Protein AF-A0A9C8I629-F1 (afdb_monomer)

Radius of gyration: 28.63 Å; Cα contacts (8 Å, |Δi|>4): 279; chains: 1; bounding box: 52×48×113 Å

Mean predicted aligned error: 14.05 Å

pLDDT: mean 78.94, std 18.95, range [35.94, 97.81]

Secondary structure (DSSP, 8-state):
-----HHHHHHHHHHHHHHTTS----S--TTS--S-----------------SS--------EEEEE-TTT--EEEEE-GGGSPP---HHHHSTTTS-TTSEEEEEEE-TTHHHH---EEEEEE--SSTT-S--TT--EEEE------EEPSS-TT-EE--S-TT----TT-SEEE-TT-TTT--S-STTS----TTSPTT-----SSEEEEEE-TT--TT--HHHHHHS---

Sequence (233 aa):
MLTKNPIAVTGLTLVFLFVLIGCSGDGSHPTAPGTSLDLSLSSTQPKNDSAGEHGCRIVWGFYEVLIDPETGDIEAIPLREAEYRFNVNKFLQPPAGNPADLALSIHDASQFQSTGRIDVDVTITHPFPGTPALRGFDVMGVFMTNGSIAGYADPTVFYTSGGNAEPELLNADGYTRWMNASEFTQSGLQGYTHGSKGIPGFTPNATINGYKYFAENLGVDENLATFFQTPLH

Structure (mmCIF, N/CA/C/O backbone):
data_AF-A0A9C8I629-F1
#
_entry.id   AF-A0A9C8I629-F1
#
loop_
_atom_site.group_PDB
_atom_site.id
_atom_site.type_symbol
_atom_site.label_atom_id
_atom_site.label_alt_id
_atom_site.label_comp_id
_atom_site.label_asym_id
_atom_site.label_entity_id
_atom_site.label_seq_id
_atom_site.pdbx_PDB_ins_code
_atom_site.Cartn_x
_atom_site.Cartn_y
_atom_site.Cartn_z
_atom_site.occupancy
_atom_site.B_iso_or_equiv
_atom_site.auth_seq_id
_atom_site.auth_comp_id
_atom_site.auth_asym_id
_atom_site.auth_atom_id
_atom_site.pdbx_PDB_model_num
ATOM 1 N N . MET A 1 1 ? -16.863 30.708 87.370 1.00 45.59 1 MET A N 1
ATOM 2 C CA . MET A 1 1 ? -15.881 29.602 87.340 1.00 45.59 1 MET A CA 1
ATOM 3 C C . MET A 1 1 ? -16.225 28.711 86.152 1.00 45.59 1 MET A C 1
ATOM 5 O O . MET A 1 1 ? -17.130 27.902 86.264 1.00 45.59 1 MET A O 1
ATOM 9 N N . LEU A 1 2 ? -15.598 28.938 84.992 1.00 46.75 2 LEU A N 1
ATOM 10 C CA . LEU A 1 2 ? -15.735 28.075 83.812 1.00 46.75 2 LEU A CA 1
ATOM 11 C C . LEU A 1 2 ? -14.517 27.150 83.758 1.00 46.75 2 LEU A C 1
ATOM 13 O O . LEU A 1 2 ? -13.387 27.620 83.632 1.00 46.75 2 LEU A O 1
ATOM 17 N N . THR A 1 3 ? -14.749 25.849 83.874 1.00 48.06 3 THR A N 1
ATOM 18 C CA . THR A 1 3 ? -13.728 24.810 83.751 1.00 48.06 3 THR A CA 1
ATOM 19 C C . THR A 1 3 ? -13.422 24.579 82.269 1.00 48.06 3 THR A C 1
ATOM 21 O O . THR A 1 3 ? -14.262 24.121 81.499 1.00 48.06 3 THR A O 1
ATOM 24 N N . LYS A 1 4 ? -12.212 24.955 81.838 1.00 53.12 4 LYS A N 1
ATOM 25 C CA . LYS A 1 4 ? -11.713 24.693 80.482 1.00 53.12 4 LYS A CA 1
ATOM 26 C C . LYS A 1 4 ? -11.343 23.212 80.371 1.00 53.12 4 LYS A C 1
ATOM 28 O O . LYS A 1 4 ? -10.418 22.772 81.043 1.00 53.12 4 LYS A O 1
ATOM 33 N N . ASN A 1 5 ? -12.051 22.465 79.524 1.00 53.41 5 ASN A N 1
ATOM 34 C CA . ASN A 1 5 ? -11.729 21.074 79.205 1.00 53.41 5 ASN A CA 1
ATOM 35 C C . ASN A 1 5 ? -10.503 21.017 78.273 1.00 53.41 5 ASN A C 1
ATOM 37 O O . ASN A 1 5 ? -10.612 21.423 77.114 1.00 53.41 5 ASN A O 1
ATOM 41 N N . PRO A 1 6 ? -9.347 20.502 78.731 1.00 58.97 6 PRO A N 1
ATOM 42 C CA . PRO A 1 6 ? -8.110 20.512 77.947 1.00 58.97 6 PRO A CA 1
ATOM 43 C C . PRO A 1 6 ? -8.163 19.573 76.731 1.00 58.97 6 PRO A C 1
ATOM 45 O O . PRO A 1 6 ? -7.454 19.796 75.758 1.00 58.97 6 PRO A O 1
ATOM 48 N N . ILE A 1 7 ? -9.058 18.581 76.741 1.00 62.09 7 ILE A N 1
ATOM 49 C CA . ILE A 1 7 ? -9.175 17.555 75.691 1.00 62.09 7 ILE A CA 1
ATOM 50 C C . ILE A 1 7 ? -9.737 18.135 74.379 1.00 62.09 7 ILE A C 1
ATOM 52 O O . ILE A 1 7 ? -9.326 17.728 73.294 1.00 62.09 7 ILE A O 1
ATOM 56 N N . ALA A 1 8 ? -10.624 19.134 74.456 1.00 58.12 8 ALA A N 1
ATOM 57 C CA . ALA A 1 8 ? -11.216 19.752 73.266 1.00 58.12 8 ALA A CA 1
ATOM 58 C C . ALA A 1 8 ? -10.219 20.642 72.504 1.00 58.12 8 ALA A C 1
ATOM 60 O O . ALA A 1 8 ? -10.306 20.768 71.285 1.00 58.12 8 ALA A O 1
ATOM 61 N N . VAL A 1 9 ? -9.248 21.230 73.211 1.00 62.47 9 VAL A N 1
ATOM 62 C CA . VAL A 1 9 ? -8.238 22.100 72.594 1.00 62.47 9 VAL A CA 1
ATOM 63 C C . VAL A 1 9 ? -7.214 21.260 71.837 1.00 62.47 9 VAL A C 1
ATOM 65 O O . VAL A 1 9 ? -6.878 21.606 70.715 1.00 62.47 9 VAL A O 1
ATOM 68 N N . THR A 1 10 ? -6.781 20.119 72.384 1.00 64.19 10 THR A N 1
ATOM 69 C CA . THR A 1 10 ? -5.772 19.258 71.740 1.00 64.19 10 THR A CA 1
ATOM 70 C C . THR A 1 10 ? -6.292 18.566 70.474 1.00 64.19 10 THR A C 1
ATOM 72 O O . THR A 1 10 ? -5.537 18.400 69.519 1.00 64.19 10 THR A O 1
ATOM 75 N N . GLY A 1 11 ? -7.582 18.208 70.427 1.00 67.31 11 GLY A N 1
ATOM 76 C CA . GLY A 1 11 ? -8.196 17.620 69.230 1.00 67.31 11 GLY A CA 1
ATOM 77 C C . GLY A 1 11 ? -8.297 18.602 68.058 1.00 67.31 11 GLY A C 1
ATOM 78 O O . GLY A 1 11 ? -8.022 18.233 66.917 1.00 67.31 11 GLY A O 1
ATOM 79 N N . LEU A 1 12 ? -8.624 19.869 68.335 1.00 66.69 12 LEU A N 1
ATOM 80 C CA . LEU A 1 12 ? -8.779 20.893 67.298 1.00 66.69 12 LEU A CA 1
ATOM 81 C C . LEU A 1 12 ? -7.434 21.276 66.653 1.00 66.69 12 LEU A C 1
ATOM 83 O O . LEU A 1 12 ? -7.375 21.502 65.445 1.00 66.69 12 LEU A O 1
ATOM 87 N N . THR A 1 13 ? -6.341 21.283 67.424 1.00 67.12 13 THR A N 1
ATOM 88 C CA . THR A 1 13 ? -4.996 21.569 66.896 1.00 67.12 13 THR A CA 1
ATOM 89 C C . THR A 1 13 ? -4.479 20.458 65.981 1.00 67.12 13 THR A C 1
ATOM 91 O O . THR A 1 13 ? -3.775 20.743 65.016 1.00 67.12 13 THR A O 1
ATOM 94 N N . LEU A 1 14 ? -4.840 19.196 66.247 1.00 68.12 14 LEU A N 1
ATOM 95 C CA . LEU A 1 14 ? -4.381 18.054 65.450 1.00 68.12 14 LEU A CA 1
ATOM 96 C C . LEU A 1 14 ? -5.090 17.982 64.088 1.00 68.12 14 LEU A C 1
ATOM 98 O O . LEU A 1 14 ? -4.455 17.677 63.084 1.00 68.12 14 LEU A O 1
ATOM 102 N N . VAL A 1 15 ? -6.378 18.339 64.031 1.00 69.44 15 VAL A N 1
ATOM 103 C CA . VAL A 1 15 ? -7.148 18.411 62.774 1.00 69.44 15 VAL A CA 1
ATOM 104 C C . VAL A 1 15 ? -6.655 19.555 61.879 1.00 69.44 15 VAL A C 1
ATOM 106 O O . VAL A 1 15 ? -6.554 19.377 60.668 1.00 69.44 15 VAL A O 1
ATOM 109 N N . PHE A 1 16 ? -6.255 20.695 62.453 1.00 67.38 16 PHE A N 1
ATOM 110 C CA . PHE A 1 16 ? -5.659 21.795 61.682 1.00 67.38 16 PHE A CA 1
ATOM 111 C C . PHE A 1 16 ? -4.287 21.443 61.084 1.00 67.38 16 PHE A C 1
ATOM 113 O O . PHE A 1 16 ? -3.934 21.954 60.022 1.00 67.38 16 PHE A O 1
ATOM 120 N N . LEU A 1 17 ? -3.532 20.540 61.719 1.00 66.94 17 LEU A N 1
ATOM 121 C CA . LEU A 1 17 ? -2.222 20.110 61.225 1.00 66.94 17 LEU A CA 1
ATOM 122 C C . LEU A 1 17 ? -2.328 19.232 59.964 1.00 66.94 17 LEU A C 1
ATOM 124 O O . LEU A 1 17 ? -1.467 19.316 59.095 1.00 66.94 17 LEU A O 1
ATOM 128 N N . PHE A 1 18 ? -3.403 18.448 59.814 1.00 64.81 18 PHE A N 1
ATOM 129 C CA . PHE A 1 18 ? -3.627 17.627 58.614 1.00 64.81 18 PHE A CA 1
ATOM 130 C C . PHE A 1 18 ? -4.086 18.437 57.393 1.00 64.81 18 PHE A C 1
ATOM 132 O O . PHE A 1 18 ? -3.820 18.033 56.264 1.00 64.81 18 PHE A O 1
ATOM 139 N N . VAL A 1 19 ? -4.716 19.600 57.591 1.00 67.06 19 VAL A N 1
ATOM 140 C CA . VAL A 1 19 ? -5.165 20.465 56.482 1.00 67.06 19 VAL A CA 1
ATOM 141 C C . VAL A 1 19 ? -3.995 21.219 55.832 1.00 67.06 19 VAL A C 1
ATOM 143 O O . VAL A 1 19 ? -4.051 21.540 54.649 1.00 67.06 19 VAL A O 1
ATOM 146 N N . LEU A 1 20 ? -2.895 21.449 56.559 1.00 61.22 20 LEU A N 1
ATOM 147 C CA . LEU A 1 20 ? -1.741 22.207 56.054 1.00 61.22 20 LEU A CA 1
ATOM 148 C C . LEU A 1 20 ? -0.716 21.368 55.269 1.00 61.22 20 LEU A C 1
ATOM 150 O O . LEU A 1 20 ? 0.161 21.940 54.630 1.00 61.22 20 LEU A O 1
ATOM 154 N N . ILE A 1 21 ? -0.836 20.036 55.259 1.00 62.34 21 ILE A N 1
ATOM 155 C CA . ILE A 1 21 ? 0.056 19.136 54.495 1.00 62.34 21 ILE A CA 1
ATOM 156 C C . ILE A 1 21 ? -0.520 18.840 53.086 1.00 62.34 21 ILE A C 1
ATOM 158 O O . ILE A 1 21 ? 0.099 18.160 52.276 1.00 62.34 21 ILE A O 1
ATOM 162 N N . GLY A 1 22 ? -1.693 19.390 52.745 1.00 55.00 22 GLY A N 1
ATOM 163 C CA . GLY A 1 22 ? -2.404 19.102 51.492 1.00 55.00 22 GLY A CA 1
ATOM 164 C C . GLY A 1 22 ? -2.058 19.969 50.272 1.00 55.00 22 GLY A C 1
ATOM 165 O O . GLY A 1 22 ? -2.644 19.746 49.219 1.00 55.00 22 GLY A O 1
ATOM 166 N N . CYS A 1 23 ? -1.153 20.950 50.371 1.00 60.91 23 CYS A N 1
ATOM 167 C CA . CYS A 1 23 ? -0.859 21.871 49.262 1.00 60.91 23 CYS A CA 1
ATOM 168 C C . CYS A 1 23 ? 0.638 22.207 49.151 1.00 60.91 23 CYS A C 1
ATOM 170 O O . CYS A 1 23 ? 1.071 23.323 49.424 1.00 60.91 23 CYS A O 1
ATOM 172 N N . SER A 1 24 ? 1.442 21.242 48.710 1.00 53.53 24 SER A N 1
ATOM 173 C CA . SER A 1 24 ? 2.750 21.515 48.099 1.00 53.53 24 SER A CA 1
ATOM 174 C C . SER A 1 24 ? 2.921 20.619 46.872 1.00 53.53 24 SER A C 1
ATOM 176 O O . SER A 1 24 ? 3.751 19.714 46.845 1.00 53.53 24 SER A O 1
ATOM 178 N N . GLY A 1 25 ? 2.043 20.828 45.889 1.00 55.34 25 GLY A N 1
ATOM 179 C CA . GLY A 1 25 ? 2.179 20.297 44.537 1.00 55.34 25 GLY A CA 1
ATOM 180 C C . GLY A 1 25 ? 2.791 21.378 43.654 1.00 55.34 25 GLY A C 1
ATOM 181 O O . GLY A 1 25 ? 2.160 22.405 43.413 1.00 55.34 25 GLY A O 1
ATOM 182 N N . ASP A 1 26 ? 4.030 21.164 43.233 1.00 51.97 26 ASP A N 1
ATOM 183 C CA . ASP A 1 26 ? 4.814 22.079 42.410 1.00 51.97 26 ASP A CA 1
ATOM 184 C C . ASP A 1 26 ? 4.187 22.215 41.004 1.00 51.97 26 ASP A C 1
ATOM 186 O O . ASP A 1 26 ? 4.298 21.344 40.144 1.00 51.97 26 ASP A O 1
ATOM 190 N N . GLY A 1 27 ? 3.422 23.289 40.806 1.00 56.12 27 GLY A N 1
ATOM 191 C CA . GLY A 1 27 ? 3.654 24.214 39.695 1.00 56.12 27 GLY A CA 1
ATOM 192 C C . GLY A 1 27 ? 3.556 23.731 38.244 1.00 56.12 27 GLY A C 1
ATOM 193 O O . GLY A 1 27 ? 4.142 24.385 37.386 1.00 56.12 27 GLY A O 1
ATOM 194 N N . SER A 1 28 ? 2.812 22.675 37.908 1.00 50.81 28 SER A N 1
ATOM 195 C CA . SER A 1 28 ? 2.467 22.393 36.503 1.00 50.81 28 SER A CA 1
ATOM 196 C C . SER A 1 28 ? 0.959 22.258 36.323 1.00 50.81 28 SER A C 1
ATOM 198 O O . SER A 1 28 ? 0.321 21.326 36.800 1.00 50.81 28 SER A O 1
ATOM 200 N N . HIS A 1 29 ? 0.372 23.256 35.662 1.00 48.66 29 HIS A N 1
ATOM 201 C CA . HIS A 1 29 ? -1.038 23.293 35.296 1.00 48.66 29 HIS A CA 1
ATOM 202 C C . HIS A 1 29 ? -1.391 22.064 34.435 1.00 48.66 29 HIS A C 1
ATOM 204 O O . HIS A 1 29 ? -0.992 22.023 33.272 1.00 48.66 29 HIS A O 1
ATOM 210 N N . PRO A 1 30 ? -2.182 21.089 34.926 1.00 55.44 30 PRO A N 1
ATOM 211 C CA . PRO A 1 30 ? -2.510 19.881 34.160 1.00 55.44 30 PRO A CA 1
ATOM 212 C C . PRO A 1 30 ? -3.489 20.146 33.000 1.00 55.44 30 PRO A C 1
ATOM 214 O O . PRO A 1 30 ? -3.858 19.225 32.271 1.00 55.44 30 PRO A O 1
ATOM 217 N N . THR A 1 31 ? -3.923 21.397 32.827 1.00 49.53 31 THR A N 1
ATOM 218 C CA . THR A 1 31 ? -4.860 21.835 31.786 1.00 49.53 31 THR A CA 1
ATOM 219 C C . THR A 1 31 ? -4.272 22.857 30.815 1.00 49.53 31 THR A C 1
ATOM 221 O O . THR A 1 31 ? -4.948 23.211 29.854 1.00 49.53 31 THR A O 1
ATOM 224 N N . ALA A 1 32 ? -3.032 23.316 31.013 1.00 43.81 32 ALA A N 1
ATOM 225 C CA . ALA A 1 32 ? -2.375 24.196 30.053 1.00 43.81 32 ALA A CA 1
ATOM 226 C C . ALA A 1 32 ? -1.464 23.350 29.148 1.00 43.81 32 ALA A C 1
ATOM 228 O O . ALA A 1 32 ? -0.489 22.786 29.648 1.00 43.81 32 ALA A O 1
ATOM 229 N N . PRO A 1 33 ? -1.745 23.218 27.838 1.00 47.06 33 PRO A N 1
ATOM 230 C CA . PRO A 1 33 ? -0.779 22.617 26.929 1.00 47.06 33 PRO A CA 1
ATOM 231 C C . PRO A 1 33 ? 0.498 23.467 26.952 1.00 47.06 33 PRO A C 1
ATOM 233 O O . PRO A 1 33 ? 0.445 24.687 26.789 1.00 47.06 33 PRO A O 1
ATOM 236 N N . GLY A 1 34 ? 1.643 22.828 27.206 1.00 49.22 34 GLY A N 1
ATOM 237 C CA . GLY A 1 34 ? 2.942 23.495 27.171 1.00 49.22 34 GLY A CA 1
ATOM 238 C C . GLY A 1 34 ? 3.174 24.096 25.788 1.00 49.22 34 GLY A C 1
ATOM 239 O O . GLY A 1 34 ? 3.115 23.397 24.782 1.00 49.22 34 GLY A O 1
ATOM 240 N N . THR A 1 35 ? 3.417 25.401 25.730 1.00 44.50 35 THR A N 1
ATOM 241 C CA . THR A 1 35 ? 3.549 26.172 24.485 1.00 44.50 35 THR A CA 1
ATOM 242 C C . THR A 1 35 ? 4.915 26.034 23.804 1.00 44.50 35 THR A C 1
ATOM 244 O O . THR A 1 35 ? 5.187 26.741 22.837 1.00 44.50 35 THR A O 1
ATOM 247 N N . SER A 1 36 ? 5.782 25.120 24.246 1.00 44.56 36 SER A N 1
ATOM 248 C CA . SER A 1 36 ? 7.067 24.858 23.591 1.00 44.56 36 SER A CA 1
ATOM 249 C C . SER A 1 36 ? 6.985 23.611 22.707 1.00 44.56 36 SER A C 1
ATOM 251 O O . SER A 1 36 ? 7.402 22.524 23.102 1.00 44.56 36 SER A O 1
ATOM 253 N N . LEU A 1 37 ? 6.453 23.777 21.494 1.00 43.44 37 LEU A N 1
ATOM 254 C CA . LEU A 1 37 ? 6.707 22.856 20.384 1.00 43.44 37 LEU A CA 1
ATOM 255 C C . LEU A 1 37 ? 8.133 23.115 19.886 1.00 43.44 37 LEU A C 1
ATOM 257 O O . LEU A 1 37 ? 8.348 23.905 18.970 1.00 43.44 37 LEU A O 1
ATOM 261 N N . ASP A 1 38 ? 9.115 22.479 20.522 1.00 38.72 38 ASP A N 1
ATOM 262 C CA . ASP A 1 38 ? 10.459 22.377 19.956 1.00 38.72 38 ASP A CA 1
ATOM 263 C C . ASP A 1 38 ? 10.450 21.256 18.908 1.00 38.72 38 ASP A C 1
ATOM 265 O O . ASP A 1 38 ? 10.676 20.081 19.199 1.00 38.72 38 ASP A O 1
ATOM 269 N N . LEU A 1 39 ? 10.090 21.624 17.676 1.00 44.34 39 LEU A N 1
ATOM 270 C CA . LEU A 1 39 ?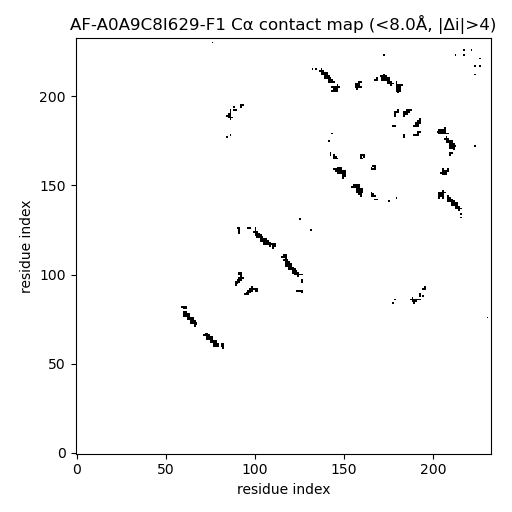 10.098 20.759 16.493 1.00 44.34 39 LEU A CA 1
ATOM 271 C C . LEU A 1 39 ? 11.535 20.574 15.965 1.00 44.34 39 LEU A C 1
ATOM 273 O O . LEU A 1 39 ? 11.840 20.814 14.800 1.00 44.34 39 LEU A O 1
ATOM 277 N N . SER A 1 40 ? 12.444 20.143 16.834 1.00 35.94 40 SER A N 1
ATOM 278 C CA . SER A 1 40 ? 13.803 19.751 16.468 1.00 35.94 40 SER A CA 1
ATOM 279 C C . SER A 1 40 ? 13.833 18.246 16.186 1.00 35.94 40 SER A C 1
ATOM 281 O O . SER A 1 40 ? 14.200 17.424 17.025 1.00 35.94 40 SER A O 1
ATOM 283 N N . LEU A 1 41 ? 13.405 17.862 14.980 1.00 45.12 41 LEU A N 1
ATOM 284 C CA . LEU A 1 41 ? 13.394 16.475 14.499 1.00 45.12 41 LEU A CA 1
ATOM 285 C C . LEU A 1 41 ? 14.790 16.007 14.031 1.00 45.12 41 LEU A C 1
ATOM 287 O O . LEU A 1 41 ? 14.930 15.367 12.992 1.00 45.12 41 LEU A O 1
ATOM 291 N N . SER A 1 42 ? 15.849 16.344 14.773 1.00 44.81 42 SER A N 1
ATOM 292 C CA . SER A 1 42 ? 17.204 15.875 14.469 1.00 44.81 42 SER A CA 1
ATOM 293 C C . SER A 1 42 ? 18.053 15.691 15.727 1.00 44.81 42 SER A C 1
ATOM 295 O O . SER A 1 42 ? 18.906 16.514 16.045 1.00 44.81 42 SER A O 1
ATOM 297 N N . SER A 1 43 ? 17.882 14.575 16.433 1.00 38.41 43 SER A N 1
ATOM 298 C CA . SER A 1 43 ? 19.040 13.881 17.010 1.00 38.41 43 SER A CA 1
ATOM 299 C C . SER A 1 43 ? 18.695 12.437 17.360 1.00 38.41 43 SER A C 1
ATOM 301 O O . SER A 1 43 ? 17.806 12.131 18.148 1.00 38.41 43 SER A O 1
ATOM 303 N N . THR A 1 44 ? 19.439 11.529 16.744 1.00 45.53 44 THR A N 1
ATOM 304 C CA . THR A 1 44 ? 19.603 10.137 17.144 1.00 45.53 44 THR A CA 1
ATOM 305 C C . THR A 1 44 ? 20.219 10.070 18.541 1.00 45.53 44 THR A C 1
ATOM 307 O O . THR A 1 44 ? 21.440 10.032 18.685 1.00 45.53 44 THR A O 1
ATOM 310 N N . GLN A 1 45 ? 19.383 10.029 19.572 1.00 39.66 45 GLN A N 1
ATOM 311 C CA . GLN A 1 45 ? 19.716 9.427 20.860 1.00 39.66 45 GLN A CA 1
ATOM 312 C C . GLN A 1 45 ? 18.477 8.683 21.369 1.00 39.66 45 GLN A C 1
ATOM 314 O O . GLN A 1 45 ? 17.425 9.307 21.509 1.00 39.66 45 GLN A O 1
ATOM 319 N N . PRO A 1 46 ? 18.564 7.375 21.673 1.00 41.19 46 PRO A N 1
ATOM 320 C CA . PRO A 1 46 ? 17.524 6.712 22.434 1.00 41.19 46 PRO A CA 1
ATOM 321 C C . PRO A 1 46 ? 17.616 7.261 23.856 1.00 41.19 46 PRO A C 1
ATOM 323 O O . PRO A 1 46 ? 18.411 6.799 24.677 1.00 41.19 46 PRO A O 1
ATOM 326 N N . LYS A 1 47 ? 16.841 8.306 24.144 1.00 38.53 47 LYS A N 1
ATOM 327 C CA . LYS A 1 47 ? 16.553 8.655 25.526 1.00 38.53 47 LYS A CA 1
ATOM 328 C C . LYS A 1 47 ? 15.763 7.471 26.070 1.00 38.53 47 LYS A C 1
ATOM 330 O O . LYS A 1 47 ? 14.680 7.165 25.580 1.00 38.53 47 LYS A O 1
ATOM 335 N N . ASN A 1 48 ? 16.359 6.758 27.022 1.00 41.81 48 ASN A N 1
ATOM 336 C CA . ASN A 1 48 ? 15.641 5.836 27.888 1.00 41.81 48 ASN A CA 1
ATOM 337 C C . ASN A 1 48 ? 14.619 6.662 28.674 1.00 41.81 48 ASN A C 1
ATOM 339 O O . ASN A 1 48 ? 14.872 7.057 29.815 1.00 41.81 48 ASN A O 1
ATOM 343 N N . ASP A 1 49 ? 13.485 6.946 28.042 1.00 39.56 49 ASP A N 1
ATOM 344 C CA . ASP A 1 49 ? 12.289 7.391 28.724 1.00 39.56 49 ASP A CA 1
ATOM 345 C C . ASP A 1 49 ? 11.831 6.200 29.553 1.00 39.56 49 ASP A C 1
ATOM 347 O O . ASP A 1 49 ? 11.208 5.239 29.099 1.00 39.56 49 ASP A O 1
ATOM 351 N N . SER A 1 50 ? 12.285 6.238 30.798 1.00 43.38 50 SER A N 1
ATOM 352 C CA . SER A 1 50 ? 11.784 5.401 31.866 1.00 43.38 50 SER A CA 1
ATOM 353 C C . SER A 1 50 ? 10.270 5.577 31.865 1.00 43.38 50 SER A C 1
ATOM 355 O O . SER A 1 50 ? 9.788 6.699 31.996 1.00 43.38 50 SER A O 1
ATOM 357 N N . ALA A 1 51 ? 9.539 4.480 31.682 1.00 44.69 51 ALA A N 1
ATOM 358 C CA . ALA A 1 51 ? 8.084 4.399 31.743 1.00 44.69 51 ALA A CA 1
ATOM 359 C C . ALA A 1 51 ? 7.562 4.679 33.172 1.00 44.69 51 ALA A C 1
ATOM 361 O O . ALA A 1 51 ? 6.952 3.823 33.809 1.00 44.69 51 ALA A O 1
ATOM 362 N N . GLY A 1 52 ? 7.863 5.866 33.698 1.00 41.81 52 GLY A N 1
ATOM 363 C CA . GLY A 1 52 ? 7.456 6.366 35.000 1.00 41.81 52 GLY A CA 1
ATOM 364 C C . GLY A 1 52 ? 6.383 7.440 34.850 1.00 41.81 52 GLY A C 1
ATOM 365 O O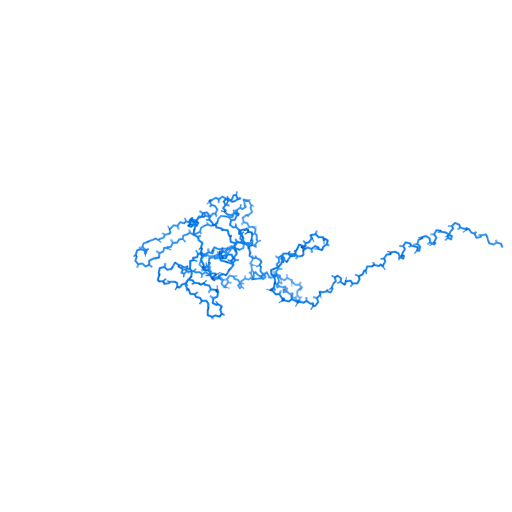 . GLY A 1 52 ? 6.663 8.563 34.452 1.00 41.81 52 GLY A O 1
ATOM 366 N N . GLU A 1 53 ? 5.152 7.065 35.189 1.00 48.19 53 GLU A N 1
ATOM 367 C CA . GLU A 1 53 ? 4.111 7.920 35.789 1.00 48.19 53 GLU A CA 1
ATOM 368 C C . GLU A 1 53 ? 3.442 9.057 34.993 1.00 48.19 53 GLU A C 1
ATOM 370 O O . GLU A 1 53 ? 2.474 9.633 35.492 1.00 48.19 53 GLU A O 1
ATOM 375 N N . HIS A 1 54 ? 3.790 9.313 33.732 1.00 43.62 54 HIS A N 1
ATOM 376 C CA . HIS A 1 54 ? 2.981 10.193 32.875 1.00 43.62 54 HIS A CA 1
ATOM 377 C C . HIS A 1 54 ? 2.327 9.390 31.751 1.00 43.62 54 HIS A C 1
ATOM 379 O O . HIS A 1 54 ? 2.963 9.034 30.765 1.00 43.62 54 HIS A O 1
ATOM 385 N N . GLY A 1 55 ? 1.045 9.053 31.938 1.00 43.00 55 GLY A N 1
ATOM 386 C CA . GLY A 1 55 ? 0.276 8.212 31.022 1.00 43.00 55 GLY A CA 1
ATOM 387 C C . GLY A 1 55 ? 0.396 8.673 29.570 1.00 43.00 55 GLY A C 1
ATOM 388 O O . GLY A 1 55 ? -0.006 9.787 29.233 1.00 43.00 55 GLY A O 1
ATOM 389 N N . CYS A 1 56 ? 0.937 7.803 28.714 1.00 44.75 56 CYS A N 1
ATOM 390 C CA . CYS A 1 56 ? 0.951 8.008 27.273 1.00 44.75 56 CYS A CA 1
ATOM 391 C C . CYS A 1 56 ? -0.487 8.216 26.787 1.00 44.75 56 CYS A C 1
ATOM 393 O O . CYS A 1 56 ? -1.297 7.289 26.789 1.00 44.75 56 CYS A O 1
ATOM 395 N N . ARG A 1 57 ? -0.816 9.442 26.373 1.00 46.50 57 ARG A N 1
ATOM 396 C CA . ARG A 1 57 ? -2.060 9.718 25.654 1.00 46.50 57 ARG A CA 1
ATOM 397 C C . ARG A 1 57 ? -1.841 9.322 24.201 1.00 46.50 57 ARG A C 1
ATOM 399 O O . ARG A 1 57 ? -1.042 9.944 23.509 1.00 46.50 57 ARG A O 1
ATOM 406 N N . ILE A 1 58 ? -2.532 8.278 23.765 1.00 49.53 58 ILE A N 1
ATOM 407 C CA . ILE A 1 58 ? -2.606 7.895 22.356 1.00 49.53 58 ILE A CA 1
ATOM 408 C C . ILE A 1 58 ? -3.861 8.557 21.787 1.00 49.53 58 ILE A C 1
ATOM 410 O O . ILE A 1 58 ? -4.941 8.428 22.366 1.00 49.53 58 ILE A O 1
ATOM 414 N N . VAL A 1 59 ? -3.717 9.304 20.692 1.00 63.72 59 VAL A N 1
ATOM 415 C CA . VAL A 1 59 ? -4.859 9.847 19.945 1.00 63.72 59 VAL A CA 1
ATOM 416 C C . VAL A 1 59 ? -5.471 8.695 19.152 1.00 63.72 59 VAL A C 1
ATOM 418 O O . VAL A 1 59 ? -4.798 8.100 18.320 1.00 63.72 59 VAL A O 1
ATOM 421 N N . TRP A 1 60 ? -6.726 8.349 19.438 1.00 62.28 60 TRP A N 1
ATOM 422 C CA . TRP A 1 60 ? -7.419 7.230 18.781 1.00 62.28 60 TRP A CA 1
ATOM 423 C C . TRP A 1 60 ? -8.122 7.627 17.480 1.00 62.28 60 TRP A C 1
ATOM 425 O O . TRP A 1 60 ? -8.523 6.754 16.722 1.00 62.28 60 TRP A O 1
ATOM 435 N N . GLY A 1 61 ? -8.277 8.925 17.226 1.00 64.44 61 GLY A N 1
ATOM 436 C CA . GLY A 1 61 ? -8.883 9.445 16.008 1.00 64.44 61 GLY A CA 1
ATOM 437 C C . GLY A 1 61 ? -9.081 10.951 16.089 1.00 64.44 61 GLY A C 1
ATOM 438 O O . GLY A 1 61 ? -9.104 11.534 17.177 1.00 64.44 61 GLY A O 1
ATOM 439 N N . PHE A 1 62 ? -9.224 11.564 14.923 1.00 76.00 62 PHE A N 1
ATOM 440 C CA . PHE A 1 62 ? -9.685 12.935 14.785 1.00 76.00 62 PHE A CA 1
ATOM 441 C C . PHE A 1 62 ? -11.110 12.889 14.255 1.00 76.00 62 PHE A C 1
ATOM 443 O O . PHE A 1 62 ? -11.425 12.071 13.397 1.00 76.00 62 PHE A O 1
ATOM 450 N N . TYR A 1 63 ? -11.971 13.743 14.788 1.00 81.50 63 TYR A N 1
ATOM 451 C CA . TYR A 1 63 ? -13.354 13.850 14.352 1.00 81.50 63 TYR A CA 1
ATOM 452 C C . TYR A 1 63 ? -13.644 15.319 14.085 1.00 81.50 63 TYR A C 1
ATOM 454 O O . TYR A 1 63 ? -13.300 16.178 14.900 1.00 81.50 63 TYR A O 1
ATOM 462 N N . GLU A 1 64 ? -14.275 15.599 12.957 1.00 83.19 64 GLU A N 1
ATOM 463 C CA . GLU A 1 64 ? -14.981 16.846 12.731 1.00 83.19 64 GLU A CA 1
ATOM 464 C C . GLU A 1 64 ? -16.376 16.698 13.340 1.00 83.19 64 GLU A C 1
ATOM 466 O O . GLU A 1 64 ? -17.113 15.776 13.006 1.00 83.19 64 GLU A O 1
ATOM 471 N N . VAL A 1 65 ? -16.718 17.557 14.299 1.00 90.56 65 VAL A N 1
ATOM 472 C CA . VAL A 1 65 ? -18.015 17.506 14.982 1.00 90.56 65 VAL A CA 1
ATOM 473 C C . VAL A 1 65 ? -18.856 18.682 14.511 1.00 90.56 65 VAL A C 1
ATOM 475 O O . VAL A 1 65 ? -18.519 19.836 14.781 1.00 90.56 65 VAL A O 1
ATOM 478 N N . LEU A 1 66 ? -19.953 18.378 13.826 1.00 92.19 66 LEU A N 1
ATOM 479 C CA . LEU A 1 66 ? -20.974 19.324 13.403 1.00 92.19 66 LEU A CA 1
ATOM 480 C C . LEU A 1 66 ? -22.076 19.355 14.466 1.00 92.19 66 LEU A C 1
ATOM 482 O O . LEU A 1 66 ? -22.544 18.312 14.921 1.00 92.19 66 LEU A O 1
ATOM 486 N N . ILE A 1 67 ? -22.472 20.555 14.887 1.00 95.69 67 ILE A N 1
ATOM 487 C CA . ILE A 1 67 ? -23.562 20.764 15.845 1.00 95.69 67 ILE A CA 1
ATOM 488 C C . ILE A 1 67 ? -24.589 21.670 15.176 1.00 95.69 67 ILE A C 1
ATOM 490 O O . ILE A 1 67 ? -24.264 22.812 14.839 1.00 95.69 67 ILE A O 1
ATOM 494 N N . ASP A 1 68 ? -25.814 21.180 15.004 1.00 94.06 68 ASP A N 1
ATOM 495 C CA . ASP A 1 68 ? -26.944 21.990 14.554 1.00 94.06 68 ASP A CA 1
ATOM 496 C C . ASP A 1 68 ? -27.533 22.752 15.759 1.00 94.06 68 ASP A C 1
ATOM 498 O O . ASP A 1 68 ? -28.050 22.135 16.694 1.00 94.06 68 ASP A O 1
ATOM 502 N N . PRO A 1 69 ? -27.452 24.096 15.793 1.00 94.38 69 PRO A N 1
ATOM 503 C CA . PRO A 1 69 ? -27.906 24.879 16.937 1.00 94.38 69 PRO A CA 1
ATOM 504 C C . PRO A 1 69 ? -29.434 24.965 17.069 1.00 94.38 69 PRO A C 1
ATOM 506 O O . PRO A 1 69 ? -29.911 25.350 18.138 1.00 94.38 69 PRO A O 1
ATOM 509 N N . GLU A 1 70 ? -30.203 24.664 16.017 1.00 94.38 70 GLU A N 1
ATOM 510 C CA . GLU A 1 70 ? -31.668 24.749 16.048 1.00 94.38 70 GLU A CA 1
ATOM 511 C C . GLU A 1 70 ? -32.297 23.462 16.587 1.00 94.38 70 GLU A C 1
ATOM 513 O O . GLU A 1 70 ? -33.231 23.510 17.392 1.00 94.38 70 GLU A O 1
ATOM 518 N N . THR A 1 71 ? -31.767 22.313 16.169 1.00 95.88 71 THR A N 1
ATOM 519 C CA . THR A 1 71 ? -32.246 20.984 16.577 1.00 95.88 71 THR A CA 1
ATOM 520 C C . THR A 1 71 ? -31.498 20.442 17.796 1.00 95.88 71 THR A C 1
ATOM 522 O O . THR A 1 71 ? -32.071 19.696 18.591 1.00 95.88 71 THR A O 1
ATOM 525 N N . GLY A 1 72 ? -30.241 20.857 17.984 1.00 93.69 72 GLY A N 1
ATOM 526 C CA . GLY A 1 72 ? -29.322 20.278 18.960 1.00 93.69 72 GLY A CA 1
ATOM 527 C C . GLY A 1 72 ? -28.681 18.969 18.495 1.00 93.69 72 GLY A C 1
ATOM 528 O O . GLY A 1 72 ? -28.046 18.299 19.313 1.00 93.69 72 GLY A O 1
ATOM 529 N N . ASP A 1 73 ? -28.842 18.596 17.222 1.00 93.88 73 ASP A N 1
ATOM 530 C CA . ASP A 1 73 ? -28.264 17.374 16.673 1.00 93.88 73 ASP A CA 1
ATOM 531 C C . ASP A 1 73 ? -26.740 17.502 16.542 1.00 93.88 73 ASP A C 1
ATOM 533 O O . ASP A 1 73 ? -26.201 18.540 16.148 1.00 93.88 73 ASP A O 1
ATOM 537 N N . ILE A 1 74 ? -26.038 16.431 16.916 1.00 92.06 74 ILE A N 1
ATOM 538 C CA . ILE A 1 74 ? -24.578 16.343 16.880 1.00 92.06 74 ILE A CA 1
ATOM 539 C C . ILE A 1 74 ? -24.193 15.226 15.917 1.00 92.06 74 ILE A C 1
ATOM 541 O O . ILE A 1 74 ? -24.528 14.063 16.145 1.00 92.06 74 ILE A O 1
ATOM 545 N N . GLU A 1 75 ? -23.436 15.574 14.884 1.00 90.75 75 GLU A N 1
ATOM 546 C CA . GLU A 1 75 ? -22.864 14.640 13.921 1.00 90.75 75 GLU A CA 1
ATOM 547 C C . GLU A 1 75 ? -21.339 14.644 14.057 1.00 90.75 75 GLU A C 1
ATOM 549 O O . GLU A 1 75 ? -20.699 15.691 14.005 1.00 90.75 75 GLU A O 1
ATOM 554 N N . ALA A 1 76 ? -20.741 13.470 14.267 1.00 86.44 76 ALA A N 1
ATOM 555 C CA . ALA A 1 76 ? -19.293 13.313 14.367 1.00 86.44 76 ALA A CA 1
ATOM 556 C C . ALA A 1 76 ? -18.763 12.565 13.137 1.00 86.44 76 ALA A C 1
ATOM 558 O O . ALA A 1 76 ? -19.010 11.370 12.978 1.00 86.44 76 ALA A O 1
ATOM 559 N N . ILE A 1 77 ? -18.004 13.263 12.295 1.00 80.69 77 ILE A N 1
ATOM 560 C CA . ILE A 1 77 ? -17.410 12.756 11.058 1.00 80.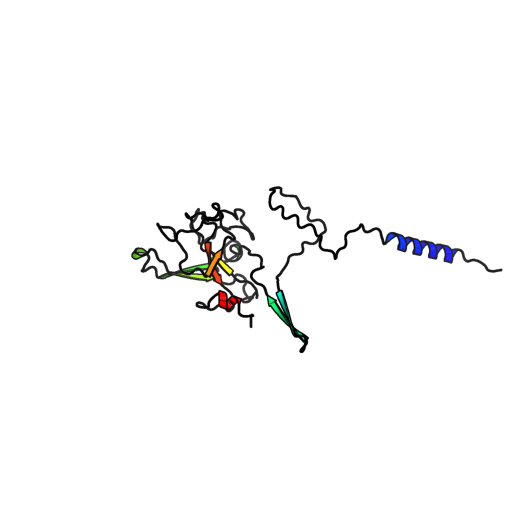69 77 ILE A CA 1
ATOM 561 C C . ILE A 1 77 ? -15.939 12.399 11.327 1.00 80.69 77 ILE A C 1
ATOM 563 O O . ILE A 1 77 ? -15.159 13.274 11.703 1.00 80.69 77 ILE A O 1
ATOM 567 N N . PRO A 1 78 ? -15.510 11.137 11.165 1.00 74.50 78 PRO A N 1
ATOM 568 C CA . PRO A 1 78 ? -14.115 10.758 11.384 1.00 74.50 78 PRO A CA 1
ATOM 569 C C . PRO A 1 78 ? -13.189 11.327 10.293 1.00 74.50 78 PRO A C 1
ATOM 571 O O . PRO A 1 78 ? -13.418 11.133 9.101 1.00 74.50 78 PRO A O 1
ATOM 574 N N . LEU A 1 79 ? -12.096 11.977 10.701 1.00 73.31 79 LEU A N 1
ATOM 575 C CA . LEU A 1 79 ? -11.031 12.485 9.830 1.00 73.31 79 LEU A CA 1
ATOM 576 C C . LEU A 1 79 ? -9.957 11.406 9.616 1.00 73.31 79 LEU A C 1
ATOM 578 O O . LEU A 1 79 ? -8.908 11.403 10.267 1.00 73.31 79 LEU A O 1
ATOM 582 N N . ARG A 1 80 ? -10.224 10.499 8.671 1.00 63.28 80 ARG A N 1
ATOM 583 C CA . ARG A 1 80 ? -9.411 9.295 8.402 1.00 63.28 80 ARG A CA 1
ATOM 584 C C . ARG A 1 80 ? -7.978 9.566 7.932 1.00 63.28 80 ARG A C 1
ATOM 586 O O . ARG A 1 80 ? -7.094 8.728 8.080 1.00 63.28 80 ARG A O 1
ATOM 593 N N . GLU A 1 81 ? -7.707 10.745 7.379 1.00 59.53 81 GLU A N 1
ATOM 594 C CA . GLU A 1 81 ? -6.368 11.087 6.879 1.00 59.53 81 GLU A CA 1
ATOM 595 C C . GLU A 1 81 ? -5.339 11.323 7.994 1.00 59.53 81 GLU A C 1
ATOM 597 O O . GLU A 1 81 ? -4.136 11.193 7.761 1.00 59.53 81 GLU A O 1
ATOM 602 N N . ALA A 1 82 ? -5.794 11.643 9.207 1.00 56.16 82 ALA A N 1
ATOM 603 C CA . ALA A 1 82 ? -4.931 11.945 10.347 1.00 56.16 82 ALA A CA 1
ATOM 604 C C . ALA A 1 82 ? -4.539 10.696 11.168 1.00 56.16 82 ALA A C 1
ATOM 606 O O . ALA A 1 82 ? -3.958 10.813 12.250 1.00 56.16 82 ALA A O 1
ATOM 607 N N . GLU A 1 83 ? -4.866 9.501 10.675 1.00 64.50 83 GLU A N 1
ATOM 608 C CA . GLU A 1 83 ? -4.742 8.247 11.412 1.00 64.50 83 GLU A CA 1
ATOM 609 C C . GLU A 1 83 ? -3.361 7.587 11.277 1.00 64.50 83 GLU A C 1
ATOM 611 O O . GLU A 1 83 ? -2.643 7.702 10.278 1.00 64.50 83 GLU A O 1
ATOM 616 N N . TYR A 1 84 ? -2.983 6.859 12.328 1.00 77.75 84 TYR A N 1
ATOM 617 C CA . TYR A 1 84 ? -1.759 6.071 12.366 1.00 77.75 84 TYR A CA 1
ATOM 618 C C . TYR A 1 84 ? -1.807 4.937 11.341 1.00 77.75 84 TYR A C 1
ATOM 620 O O . TYR A 1 84 ? -2.779 4.192 11.254 1.00 77.75 84 TYR A O 1
ATOM 628 N N . ARG A 1 85 ? -0.702 4.742 10.619 1.00 87.00 85 ARG A N 1
ATOM 629 C CA . ARG A 1 85 ? -0.527 3.601 9.717 1.00 87.00 85 ARG A CA 1
ATOM 630 C C . ARG A 1 85 ? 0.340 2.552 10.391 1.00 87.00 85 ARG A C 1
ATOM 632 O O . ARG A 1 85 ? 1.472 2.837 10.779 1.00 87.00 85 ARG A O 1
ATOM 639 N N . PHE A 1 86 ? -0.178 1.334 10.484 1.00 89.75 86 PHE A N 1
ATOM 640 C CA . PHE A 1 86 ? 0.546 0.196 11.037 1.00 89.75 86 PHE A CA 1
ATOM 641 C C . PHE A 1 86 ? 0.755 -0.881 9.977 1.00 89.75 86 PHE A C 1
ATOM 643 O O . PHE A 1 86 ? -0.113 -1.143 9.147 1.00 89.75 86 PHE A O 1
ATOM 650 N N . ASN A 1 87 ? 1.907 -1.541 10.025 1.00 90.75 87 ASN A N 1
ATOM 651 C CA . ASN A 1 87 ? 2.149 -2.745 9.258 1.00 90.75 87 ASN A CA 1
ATOM 652 C C . ASN A 1 87 ? 1.404 -3.918 9.905 1.00 90.75 87 ASN A C 1
ATOM 654 O O . ASN A 1 87 ? 1.747 -4.374 11.000 1.00 90.75 87 ASN A O 1
ATOM 658 N N . VAL A 1 88 ? 0.400 -4.417 9.189 1.00 89.44 88 VAL A N 1
ATOM 659 C CA . VAL A 1 88 ? -0.458 -5.528 9.611 1.00 89.44 88 VAL A CA 1
ATOM 660 C C . VAL A 1 88 ? -0.064 -6.873 8.991 1.00 89.44 88 VAL A C 1
ATOM 662 O O . VAL A 1 88 ? -0.751 -7.866 9.216 1.00 89.44 88 VAL A O 1
ATOM 665 N N . ASN A 1 89 ? 1.067 -6.966 8.274 1.00 89.94 89 ASN A N 1
ATOM 666 C CA . ASN A 1 89 ? 1.502 -8.208 7.614 1.00 89.94 89 ASN A CA 1
ATOM 667 C C . ASN A 1 89 ? 1.595 -9.390 8.582 1.00 89.94 89 ASN A C 1
ATOM 669 O O . ASN A 1 89 ? 1.298 -10.516 8.199 1.00 89.94 89 ASN A O 1
ATOM 673 N N . LYS A 1 90 ? 1.972 -9.145 9.843 1.00 89.12 90 LYS A N 1
ATOM 674 C CA . LYS A 1 90 ? 2.053 -10.197 10.867 1.00 89.12 90 LYS A CA 1
ATOM 675 C C . LYS A 1 90 ? 0.698 -10.829 11.188 1.00 89.12 90 LYS A C 1
ATOM 677 O O . LYS A 1 90 ? 0.681 -11.975 11.614 1.00 89.12 90 LYS A O 1
ATOM 682 N N . PHE A 1 91 ? -0.407 -10.108 11.002 1.00 89.25 91 PHE A N 1
ATOM 683 C CA . PHE A 1 91 ? -1.756 -10.634 11.217 1.00 89.25 91 PHE A CA 1
ATOM 684 C C . PHE A 1 91 ? -2.288 -11.384 9.996 1.00 89.25 91 PHE A C 1
ATOM 686 O O . PHE A 1 91 ? -3.102 -12.278 10.160 1.00 89.25 91 PHE A O 1
ATOM 693 N N . LEU A 1 92 ? -1.808 -11.054 8.793 1.00 89.38 92 LEU A N 1
ATOM 694 C CA . LEU A 1 92 ? -2.224 -11.689 7.534 1.00 89.38 92 LEU A CA 1
ATOM 695 C C . LEU A 1 92 ? -1.330 -12.866 7.115 1.00 89.38 92 LEU A C 1
ATOM 697 O O . LEU A 1 92 ? -1.605 -13.543 6.130 1.00 89.38 92 LEU A O 1
ATOM 701 N N . GLN A 1 93 ? -0.196 -13.070 7.786 1.00 89.94 93 GLN A N 1
ATOM 702 C CA . GLN A 1 93 ? 0.806 -14.065 7.406 1.00 89.94 93 GLN A CA 1
ATOM 703 C C . GLN A 1 93 ? 1.448 -14.695 8.650 1.00 89.94 93 GLN A C 1
ATOM 705 O O . GLN A 1 93 ? 1.422 -14.096 9.729 1.00 89.94 93 GLN A O 1
ATOM 710 N N . PRO A 1 94 ? 2.072 -15.882 8.529 1.00 89.75 94 PRO A N 1
ATOM 711 C CA . PRO A 1 94 ? 2.799 -16.486 9.638 1.00 89.75 94 PRO A CA 1
ATOM 712 C C . PRO A 1 94 ? 3.837 -15.528 10.250 1.00 89.75 94 PRO A C 1
ATOM 714 O O . PRO A 1 94 ? 4.485 -14.775 9.518 1.00 89.75 94 PRO A O 1
ATOM 717 N N . PRO A 1 95 ? 4.048 -15.566 11.579 1.00 88.81 95 PRO A N 1
ATOM 718 C CA . PRO A 1 95 ?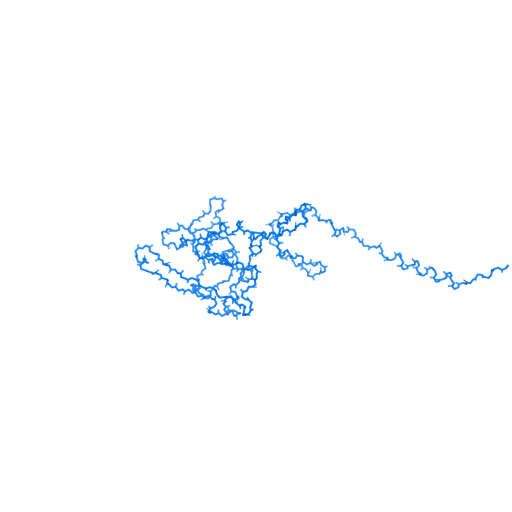 3.599 -16.616 12.497 1.00 88.81 95 PRO A CA 1
ATOM 719 C C . PRO A 1 95 ? 2.209 -16.421 13.121 1.00 88.81 95 PRO A C 1
ATOM 721 O O . PRO A 1 95 ? 1.722 -17.371 13.726 1.00 88.81 95 PRO A O 1
ATOM 724 N N . ALA A 1 96 ? 1.591 -15.238 13.033 1.00 88.94 96 ALA A N 1
ATOM 725 C CA . ALA A 1 96 ? 0.319 -14.981 13.721 1.00 88.94 96 ALA A CA 1
ATOM 726 C C . ALA A 1 96 ? -0.916 -15.102 12.810 1.00 88.94 96 ALA A C 1
ATOM 728 O O . ALA A 1 96 ? -1.979 -15.454 13.313 1.00 88.94 96 ALA A O 1
ATOM 729 N N . GLY A 1 97 ? -0.778 -14.867 11.501 1.00 87.94 97 GLY A N 1
ATOM 730 C CA . GLY A 1 97 ? -1.841 -15.058 10.508 1.00 87.94 97 GLY A CA 1
ATOM 731 C C . GLY A 1 97 ? -1.793 -16.398 9.772 1.00 87.94 97 GLY A C 1
ATOM 732 O O . GLY A 1 97 ? -0.824 -17.160 9.875 1.00 87.94 97 GLY A O 1
ATOM 733 N N . ASN A 1 98 ? -2.822 -16.666 8.969 1.00 90.12 98 ASN A N 1
ATOM 734 C CA . ASN A 1 98 ? -2.879 -17.813 8.071 1.00 90.12 98 ASN A CA 1
ATOM 735 C C . ASN A 1 98 ? -2.359 -17.408 6.674 1.00 90.12 98 ASN A C 1
ATOM 737 O O . ASN A 1 98 ? -2.789 -16.394 6.140 1.00 90.12 98 ASN A O 1
ATOM 741 N N . PRO A 1 99 ? -1.481 -18.189 6.010 1.00 86.81 99 PRO A N 1
ATOM 742 C CA . PRO A 1 99 ? -1.065 -17.920 4.627 1.00 86.81 99 PRO A CA 1
ATOM 743 C C . PRO A 1 99 ? -2.199 -17.785 3.600 1.00 86.81 99 PRO A C 1
ATOM 745 O O . PRO A 1 99 ? -1.935 -17.333 2.484 1.00 86.81 99 PRO A O 1
ATOM 748 N N . ALA A 1 100 ? -3.407 -18.247 3.936 1.00 90.12 100 ALA A N 1
ATOM 749 C CA . ALA A 1 100 ? -4.618 -18.084 3.139 1.00 90.12 100 ALA A CA 1
ATOM 750 C C . ALA A 1 100 ? -5.271 -16.696 3.291 1.00 90.12 100 ALA A C 1
ATOM 752 O O . ALA A 1 100 ? -6.086 -16.332 2.448 1.00 90.12 100 ALA A O 1
ATOM 753 N N . ASP A 1 101 ? -4.901 -15.914 4.313 1.00 9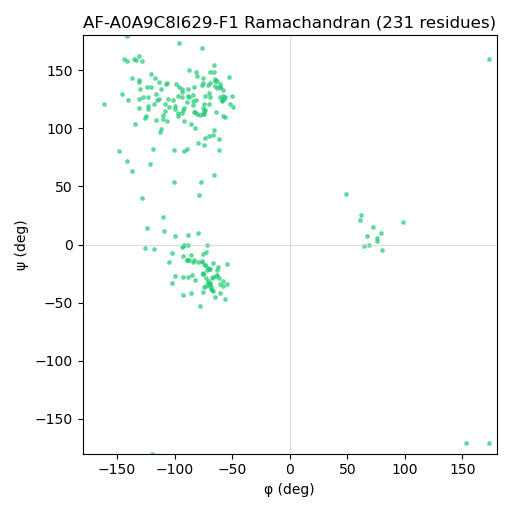0.38 101 ASP A N 1
ATOM 754 C CA . ASP A 1 101 ? -5.489 -14.594 4.573 1.00 90.38 101 ASP A CA 1
ATOM 755 C C . ASP A 1 101 ? -5.016 -13.534 3.569 1.00 90.38 101 ASP A C 1
ATOM 757 O O . ASP A 1 101 ? -5.668 -12.508 3.405 1.00 90.38 101 ASP A O 1
ATOM 761 N N . LEU A 1 102 ? -3.919 -13.797 2.852 1.00 90.62 102 LEU A N 1
ATOM 762 C CA . LEU A 1 102 ? -3.497 -13.040 1.676 1.00 90.62 102 LEU A CA 1
ATOM 763 C C . LEU A 1 102 ? -3.316 -13.987 0.486 1.00 90.62 102 LEU A C 1
ATOM 765 O O . LEU A 1 102 ? -2.353 -14.763 0.428 1.00 90.62 102 LEU A O 1
ATOM 769 N N . ALA A 1 103 ? -4.206 -13.874 -0.496 1.00 90.81 103 ALA A N 1
ATOM 770 C CA . ALA A 1 103 ? -4.141 -14.626 -1.740 1.00 90.81 103 ALA A CA 1
ATOM 771 C C . ALA A 1 103 ? -3.872 -13.701 -2.933 1.00 90.81 103 ALA A C 1
ATOM 773 O O . ALA A 1 103 ? -4.404 -12.597 -3.026 1.00 90.81 103 ALA A O 1
ATOM 774 N N . LEU A 1 104 ? -3.025 -14.186 -3.839 1.00 92.06 104 LEU A N 1
ATOM 775 C CA . LEU A 1 104 ? -2.725 -13.566 -5.124 1.00 92.06 104 LEU A CA 1
ATOM 776 C C . LEU A 1 104 ? -3.033 -14.601 -6.202 1.00 92.06 104 LEU A C 1
ATOM 778 O O . LEU A 1 104 ? -2.513 -15.720 -6.135 1.00 92.06 104 LEU A O 1
ATOM 782 N N . SER A 1 105 ? -3.843 -14.238 -7.187 1.00 94.81 105 SER A N 1
ATOM 783 C CA . SER A 1 105 ? -4.099 -15.067 -8.365 1.00 94.81 105 SER A CA 1
ATOM 784 C C . SER A 1 105 ? -3.931 -14.251 -9.634 1.00 94.81 105 SER A C 1
ATOM 786 O O . SER A 1 105 ? -4.328 -13.096 -9.699 1.00 94.81 105 SER A O 1
ATOM 788 N N . ILE A 1 106 ? -3.325 -14.854 -10.652 1.00 96.38 106 ILE A N 1
ATOM 789 C CA . ILE A 1 106 ? -3.205 -14.228 -11.969 1.00 96.38 106 ILE A CA 1
ATOM 790 C C . ILE A 1 106 ? -4.586 -14.268 -12.620 1.00 96.38 106 ILE A C 1
ATOM 792 O O . ILE A 1 106 ? -5.100 -15.355 -12.886 1.00 96.38 106 ILE A O 1
ATOM 796 N N . HIS A 1 107 ? -5.157 -13.092 -12.856 1.00 95.62 107 HIS A N 1
ATOM 797 C CA . HIS A 1 107 ? -6.420 -12.924 -13.562 1.00 95.62 107 HIS A CA 1
ATOM 798 C C . HIS A 1 107 ? -6.208 -13.076 -15.070 1.00 95.62 107 HIS A C 1
ATOM 800 O O . HIS A 1 107 ? -6.832 -13.913 -15.720 1.00 95.62 107 HIS A O 1
ATOM 806 N N . ASP A 1 108 ? -5.257 -12.310 -15.613 1.00 97.12 108 ASP A N 1
ATOM 807 C CA . ASP A 1 108 ? -4.855 -12.369 -17.015 1.00 97.12 108 ASP A CA 1
ATOM 808 C C . ASP A 1 108 ? -3.349 -12.098 -17.155 1.00 97.12 108 ASP A C 1
ATOM 810 O O . ASP A 1 108 ? -2.817 -11.116 -16.646 1.00 97.12 108 ASP A O 1
ATOM 814 N N . ALA A 1 109 ? -2.645 -12.972 -17.870 1.00 97.19 109 ALA A N 1
ATOM 815 C CA . ALA A 1 109 ? -1.239 -12.794 -18.240 1.00 97.19 109 ALA A CA 1
ATOM 816 C C . ALA A 1 109 ? -1.025 -12.869 -19.761 1.00 97.19 109 ALA A C 1
ATOM 818 O O . ALA A 1 109 ? 0.109 -13.000 -20.228 1.00 97.19 109 ALA A O 1
ATOM 819 N N . SER A 1 110 ? -2.099 -12.788 -20.551 1.00 97.75 110 SER A N 1
ATOM 820 C CA . SER A 1 110 ? -2.067 -12.860 -22.014 1.00 97.75 110 SER A CA 1
ATOM 821 C C . SER A 1 110 ? -1.176 -11.780 -22.634 1.00 97.75 110 SER A C 1
ATOM 823 O O . SER A 1 110 ? -0.528 -12.019 -23.653 1.00 97.75 110 SER A O 1
ATOM 825 N N . GLN A 1 111 ? -1.084 -10.617 -21.982 1.00 96.00 111 GLN A N 1
ATOM 826 C CA . GLN A 1 111 ? -0.293 -9.474 -22.434 1.00 96.00 111 GLN A CA 1
ATOM 827 C C . GLN A 1 111 ? 1.132 -9.436 -21.862 1.00 96.00 111 GLN A C 1
ATOM 829 O O . GLN A 1 111 ? 1.912 -8.554 -22.226 1.00 96.00 111 GLN A O 1
ATOM 834 N N . PHE A 1 112 ? 1.522 -10.396 -21.017 1.00 94.38 112 PHE A N 1
ATOM 835 C CA . PHE A 1 112 ? 2.820 -10.359 -20.340 1.00 94.38 112 PHE A CA 1
ATOM 836 C C . PHE A 1 112 ? 3.994 -10.361 -21.328 1.00 94.38 112 PHE A C 1
ATOM 838 O O . PHE A 1 112 ? 4.932 -9.585 -21.185 1.00 94.38 112 PHE A O 1
ATOM 845 N N . GLN A 1 113 ? 3.922 -11.176 -22.382 1.00 94.69 113 GLN A N 1
ATOM 846 C CA . GLN A 1 113 ? 4.993 -11.266 -23.383 1.00 94.69 113 GLN A CA 1
ATOM 847 C C . GLN A 1 113 ? 5.026 -10.072 -24.349 1.00 94.69 113 GLN A C 1
ATOM 849 O O . GLN A 1 113 ? 6.066 -9.792 -24.937 1.00 94.69 113 GLN A O 1
ATOM 854 N N . SER A 1 114 ? 3.898 -9.382 -24.546 1.00 94.94 114 SER A N 1
ATOM 855 C CA . SER A 1 114 ? 3.796 -8.271 -25.498 1.00 94.94 114 SER A CA 1
ATOM 856 C C . SER A 1 114 ? 4.061 -6.911 -24.862 1.00 94.94 114 SER A C 1
ATOM 858 O O . SER A 1 114 ? 4.739 -6.080 -25.454 1.00 94.94 114 SER A O 1
ATOM 860 N N . THR A 1 115 ? 3.501 -6.671 -23.677 1.00 92.12 115 THR A N 1
ATOM 861 C CA . THR A 1 115 ? 3.531 -5.368 -22.997 1.00 92.12 115 THR A CA 1
ATOM 862 C C . THR A 1 115 ? 4.086 -5.452 -21.579 1.00 92.12 115 THR A C 1
ATOM 864 O O . THR A 1 115 ? 4.204 -4.422 -20.927 1.00 92.12 115 THR A O 1
ATOM 867 N N . GLY A 1 116 ? 4.418 -6.647 -21.075 1.00 92.50 116 GLY A N 1
ATOM 868 C CA . GLY A 1 116 ? 4.854 -6.832 -19.687 1.00 92.50 116 GLY A CA 1
ATOM 869 C C . GLY A 1 116 ? 3.719 -6.778 -18.661 1.00 92.50 116 GLY A C 1
ATOM 870 O O . GLY A 1 116 ? 3.988 -6.833 -17.465 1.00 92.50 116 GLY A O 1
ATOM 871 N N . ARG A 1 117 ? 2.456 -6.682 -19.098 1.00 94.44 117 ARG A N 1
ATOM 872 C CA . ARG A 1 117 ? 1.299 -6.535 -18.206 1.00 94.44 117 ARG A CA 1
ATOM 873 C C . ARG A 1 117 ? 0.819 -7.880 -17.660 1.00 94.44 117 ARG A C 1
ATOM 875 O O . ARG A 1 117 ? 0.665 -8.842 -18.412 1.00 94.44 117 ARG A O 1
ATOM 882 N N . ILE A 1 118 ? 0.535 -7.906 -16.360 1.00 96.12 118 ILE A N 1
ATOM 883 C CA . ILE A 1 118 ? -0.147 -9.001 -15.667 1.00 96.12 118 ILE A CA 1
ATOM 884 C C . ILE A 1 118 ? -1.264 -8.382 -14.833 1.00 96.12 118 ILE A C 1
ATOM 886 O O . ILE A 1 118 ? -1.001 -7.511 -14.006 1.00 96.12 118 ILE A O 1
ATOM 890 N N . ASP A 1 119 ? -2.484 -8.859 -15.029 1.00 96.38 119 ASP A N 1
ATOM 891 C CA . ASP A 1 119 ? -3.612 -8.545 -14.168 1.00 96.38 119 ASP A CA 1
ATOM 892 C C . ASP A 1 119 ? -3.649 -9.569 -13.028 1.00 96.38 119 ASP A C 1
ATOM 894 O O . ASP A 1 119 ? -3.584 -10.784 -13.249 1.00 96.38 119 ASP A O 1
ATOM 898 N N . VAL A 1 120 ? -3.706 -9.078 -11.792 1.00 94.56 120 VAL A N 1
ATOM 899 C CA . VAL A 1 120 ? -3.629 -9.893 -10.576 1.00 94.56 120 VAL A CA 1
ATOM 900 C C . VAL A 1 120 ? -4.818 -9.571 -9.686 1.00 94.56 120 VAL A C 1
ATOM 902 O O . VAL A 1 120 ? -5.026 -8.417 -9.317 1.00 94.56 120 VAL A O 1
ATOM 905 N N . ASP A 1 121 ? -5.539 -10.610 -9.288 1.00 93.38 121 ASP A N 1
ATOM 906 C CA . ASP A 1 121 ? -6.553 -10.534 -8.250 1.00 93.38 121 ASP A CA 1
ATOM 907 C C . ASP A 1 121 ? -5.875 -10.675 -6.884 1.00 93.38 121 ASP A C 1
ATOM 909 O O . ASP A 1 121 ? -5.168 -11.652 -6.605 1.00 93.38 121 ASP A O 1
ATOM 913 N N . VAL A 1 122 ? -6.090 -9.680 -6.025 1.00 90.75 122 VAL A N 1
ATOM 914 C CA . VAL A 1 122 ? -5.603 -9.659 -4.644 1.00 90.75 122 VAL A CA 1
ATOM 915 C C . VAL A 1 122 ? -6.795 -9.863 -3.727 1.00 90.75 122 VAL A C 1
ATOM 917 O O . VAL A 1 122 ? -7.736 -9.076 -3.742 1.00 90.75 122 VAL A O 1
ATOM 920 N N . THR A 1 123 ? -6.759 -10.914 -2.916 1.00 89.38 123 THR A N 1
ATOM 921 C CA . THR A 1 123 ? -7.793 -11.184 -1.913 1.00 89.38 123 THR A CA 1
ATOM 922 C C . THR A 1 123 ? -7.185 -11.115 -0.524 1.00 89.38 123 THR A C 1
ATOM 924 O O . THR A 1 123 ? -6.175 -11.767 -0.248 1.00 89.38 123 THR A O 1
ATOM 927 N N . ILE A 1 124 ? -7.823 -10.343 0.353 1.00 87.81 124 ILE A N 1
ATOM 928 C CA . ILE A 1 124 ? -7.472 -10.236 1.767 1.00 87.81 124 ILE A CA 1
ATOM 929 C C . ILE A 1 124 ? -8.647 -10.783 2.573 1.00 87.81 124 ILE A C 1
ATOM 931 O O . ILE A 1 124 ? -9.775 -10.318 2.424 1.00 87.81 124 ILE A O 1
ATOM 935 N N . THR A 1 125 ? -8.388 -11.772 3.422 1.00 87.50 125 THR A N 1
ATOM 936 C CA . THR A 1 125 ? -9.368 -12.267 4.392 1.00 87.50 125 THR A CA 1
ATOM 937 C C . THR A 1 125 ? -9.113 -11.592 5.729 1.00 87.50 125 THR A C 1
ATOM 939 O O . THR A 1 125 ? -7.969 -11.474 6.167 1.00 87.50 125 THR A O 1
ATOM 942 N N . HIS A 1 126 ? -10.181 -11.145 6.388 1.00 85.12 126 HIS A N 1
ATOM 943 C CA . HIS A 1 126 ? -10.070 -10.527 7.702 1.00 85.12 126 HIS A CA 1
ATOM 944 C C . HIS A 1 126 ? -9.427 -11.511 8.705 1.00 85.12 126 HIS A C 1
ATOM 946 O O . HIS A 1 126 ? -9.960 -12.608 8.890 1.00 85.12 126 HIS A O 1
ATOM 952 N N . PRO A 1 127 ? -8.324 -11.140 9.386 1.00 83.12 127 PRO A N 1
ATOM 953 C CA . PRO A 1 127 ? -7.533 -12.084 10.180 1.00 83.12 127 PRO A CA 1
ATOM 954 C C . PRO A 1 127 ? -8.181 -12.467 11.521 1.00 83.12 127 PRO A C 1
ATOM 956 O O . PRO A 1 127 ? -7.693 -13.360 12.212 1.00 83.12 127 PRO A O 1
ATOM 959 N N . PHE A 1 128 ? -9.280 -11.809 11.913 1.00 83.06 128 PHE A N 1
ATOM 960 C CA . PHE A 1 128 ? -10.012 -12.098 13.151 1.00 83.06 128 PHE A CA 1
ATOM 961 C C . PHE A 1 128 ? -11.376 -12.748 12.849 1.00 83.06 128 PHE A C 1
ATOM 963 O O . PHE A 1 128 ? -12.284 -12.062 12.359 1.00 83.06 128 PHE A O 1
ATOM 970 N N . PRO A 1 129 ? -11.548 -14.057 13.131 1.00 82.69 129 PRO A N 1
ATOM 971 C CA . PRO A 1 129 ? -12.812 -14.761 12.938 1.00 82.69 129 PRO A CA 1
ATOM 972 C C . PRO A 1 129 ? -13.929 -14.209 13.828 1.00 82.69 129 PRO A C 1
ATOM 974 O O . PRO A 1 129 ? -13.717 -13.919 15.003 1.00 82.69 129 PRO A O 1
ATOM 977 N N . GLY A 1 130 ? -15.147 -14.120 13.291 1.00 81.44 130 GLY A N 1
ATOM 978 C CA . GLY A 1 130 ? -16.333 -13.704 14.053 1.00 81.44 130 GLY A CA 1
ATOM 979 C C . GLY A 1 130 ? -16.481 -12.193 14.261 1.00 81.44 130 GLY A C 1
ATOM 980 O O . GLY A 1 130 ? -17.523 -11.757 14.742 1.00 81.44 130 GLY A O 1
ATOM 981 N N . THR A 1 131 ? -15.500 -11.391 13.842 1.00 72.00 131 THR A N 1
ATOM 982 C CA . THR A 1 131 ? -15.575 -9.923 13.817 1.00 72.00 131 THR A CA 1
ATOM 983 C C . THR A 1 131 ? -15.347 -9.424 12.388 1.00 72.00 131 THR A C 1
ATOM 985 O O . THR A 1 131 ? -14.288 -8.869 12.109 1.00 72.00 131 THR A O 1
ATOM 988 N N . PRO A 1 132 ? -16.292 -9.658 11.455 1.00 62.78 132 PRO A N 1
ATOM 989 C CA . PRO A 1 132 ? -16.119 -9.257 10.055 1.00 62.78 132 PRO A CA 1
ATOM 990 C C . PRO A 1 132 ? -16.008 -7.736 9.896 1.00 62.78 132 PRO A C 1
ATOM 992 O O . PRO A 1 132 ? -15.377 -7.265 8.961 1.00 62.78 132 PRO A O 1
ATOM 995 N N . ALA A 1 133 ? -16.588 -6.993 10.839 1.00 56.47 133 ALA A N 1
ATOM 996 C CA . ALA A 1 133 ? -16.520 -5.549 10.923 1.00 56.47 133 ALA A CA 1
ATOM 997 C C . ALA A 1 133 ? -15.850 -5.168 12.243 1.00 56.47 133 ALA A C 1
ATOM 999 O O . ALA A 1 133 ? -16.512 -4.844 13.231 1.00 56.47 133 ALA A O 1
ATOM 1000 N N . LEU A 1 134 ? -14.521 -5.194 12.286 1.00 51.75 134 LEU A N 1
ATOM 1001 C CA . LEU A 1 134 ? -13.878 -4.179 13.103 1.00 51.75 134 LEU A CA 1
ATOM 1002 C C . LEU A 1 134 ? -14.011 -2.877 12.309 1.00 51.75 134 LEU A C 1
ATOM 1004 O O . LEU A 1 134 ? -13.212 -2.594 11.421 1.00 51.75 134 LEU A O 1
ATOM 1008 N N . ARG A 1 135 ? -15.094 -2.137 12.572 1.00 53.47 135 ARG A N 1
ATOM 1009 C CA . ARG A 1 135 ? -15.310 -0.806 11.995 1.00 53.47 135 ARG A CA 1
ATOM 1010 C C . ARG A 1 135 ? -14.038 0.020 12.213 1.00 53.47 135 ARG A C 1
ATOM 1012 O O . ARG A 1 135 ? -13.567 0.103 13.346 1.00 53.47 135 ARG A O 1
ATOM 1019 N N . GLY A 1 136 ? -13.506 0.612 11.147 1.00 53.28 136 GLY A N 1
ATOM 1020 C CA . GLY A 1 136 ? -12.344 1.505 11.222 1.00 53.28 136 GLY A CA 1
ATOM 1021 C C . GLY A 1 136 ? -10.989 0.881 10.882 1.00 53.28 136 GLY A C 1
ATOM 1022 O O . GLY A 1 136 ? -9.969 1.445 11.263 1.00 53.28 136 GLY A O 1
ATOM 1023 N N . PHE A 1 137 ? -10.946 -0.253 10.175 1.00 68.62 137 PHE A N 1
ATOM 1024 C CA . PHE A 1 137 ? -9.702 -0.734 9.567 1.00 68.62 137 PHE A CA 1
ATOM 1025 C C . PHE A 1 137 ? -9.784 -0.678 8.050 1.00 68.62 137 PHE A C 1
ATOM 1027 O O . PHE A 1 137 ? -10.269 -1.603 7.402 1.00 68.62 137 PHE A O 1
ATOM 1034 N N . ASP A 1 138 ? -9.246 0.401 7.500 1.00 80.62 138 ASP A N 1
ATOM 1035 C CA . ASP A 1 138 ? -8.956 0.483 6.083 1.00 80.62 138 ASP A CA 1
ATOM 1036 C C . ASP A 1 138 ? -7.545 -0.075 5.817 1.00 80.62 138 ASP A C 1
ATOM 1038 O O . ASP A 1 138 ? -6.580 0.225 6.529 1.00 80.62 138 ASP A O 1
ATOM 1042 N N . VAL A 1 139 ? -7.408 -0.924 4.799 1.00 87.62 139 VAL A N 1
ATOM 1043 C CA . VAL A 1 139 ? -6.168 -1.639 4.481 1.00 87.62 139 VAL A CA 1
ATOM 1044 C C . VAL A 1 139 ? -5.592 -1.134 3.164 1.00 87.62 139 VAL A C 1
ATOM 1046 O O . VAL A 1 139 ? -6.282 -1.033 2.156 1.00 87.62 139 VAL A O 1
ATOM 1049 N N . MET A 1 140 ? -4.284 -0.872 3.147 1.00 91.75 140 MET A N 1
ATOM 1050 C CA . MET A 1 140 ? -3.543 -0.574 1.920 1.00 91.75 140 MET A CA 1
ATOM 1051 C C . MET A 1 140 ? -2.695 -1.775 1.508 1.00 91.75 140 MET A C 1
ATOM 1053 O O . MET A 1 140 ? -1.763 -2.160 2.216 1.00 91.75 140 MET A O 1
ATOM 1057 N N . GLY A 1 141 ? -2.970 -2.328 0.329 1.00 92.69 141 GLY A N 1
ATOM 1058 C CA . GLY A 1 141 ? -2.062 -3.242 -0.357 1.00 92.69 141 GLY A CA 1
ATOM 1059 C C . GLY A 1 141 ? -1.011 -2.444 -1.121 1.00 92.69 141 GLY A C 1
ATOM 1060 O O . GLY A 1 141 ? -1.296 -1.927 -2.198 1.00 92.69 141 GLY A O 1
ATOM 1061 N N . VAL A 1 142 ? 0.195 -2.314 -0.564 1.00 94.88 142 VAL A N 1
ATOM 1062 C CA . VAL A 1 142 ? 1.284 -1.530 -1.172 1.00 94.88 142 VAL A CA 1
ATOM 1063 C C . VAL A 1 142 ? 2.113 -2.407 -2.111 1.00 94.88 142 VAL A C 1
ATOM 1065 O O . VAL A 1 142 ? 2.684 -3.413 -1.687 1.00 94.88 142 VAL A O 1
ATOM 1068 N N . PHE A 1 143 ? 2.217 -2.009 -3.379 1.00 95.50 143 PHE A N 1
ATOM 1069 C CA . PHE A 1 143 ? 3.053 -2.681 -4.370 1.00 95.50 143 PHE A CA 1
ATOM 1070 C C . PHE A 1 143 ? 4.485 -2.146 -4.300 1.00 95.50 143 PHE A C 1
ATOM 1072 O O . PHE A 1 143 ? 4.765 -1.041 -4.761 1.00 95.50 143 PHE A O 1
ATOM 1079 N N . MET A 1 144 ? 5.388 -2.922 -3.696 1.00 95.88 144 MET A N 1
ATOM 1080 C CA . MET A 1 144 ? 6.770 -2.497 -3.468 1.00 95.88 144 MET A CA 1
ATOM 1081 C C . MET A 1 144 ? 7.721 -3.012 -4.547 1.00 95.88 144 MET A C 1
ATOM 1083 O O . MET A 1 144 ? 7.798 -4.214 -4.801 1.00 95.88 144 MET A O 1
ATOM 1087 N N . THR A 1 145 ? 8.486 -2.097 -5.135 1.00 95.62 145 THR A N 1
ATOM 1088 C CA . THR A 1 145 ? 9.377 -2.351 -6.276 1.00 95.62 145 THR A CA 1
ATOM 1089 C C . THR A 1 145 ? 10.688 -1.573 -6.135 1.00 95.62 145 THR A C 1
ATOM 1091 O O . THR A 1 145 ? 10.903 -0.855 -5.158 1.00 95.62 145 THR A O 1
ATOM 1094 N N . ASN A 1 146 ? 11.588 -1.720 -7.103 1.00 96.31 146 ASN A N 1
ATOM 1095 C CA . ASN A 1 146 ? 12.703 -0.800 -7.245 1.00 96.31 146 ASN A CA 1
ATOM 1096 C C . ASN A 1 146 ? 12.279 0.482 -7.974 1.00 96.31 146 ASN A C 1
ATOM 1098 O O . ASN A 1 146 ? 11.402 0.462 -8.836 1.00 96.31 146 ASN A O 1
ATOM 1102 N N . GLY A 1 147 ? 12.924 1.591 -7.627 1.00 95.62 147 GLY A N 1
ATOM 1103 C CA . GLY A 1 147 ? 12.781 2.881 -8.282 1.00 95.62 147 GLY A CA 1
ATOM 1104 C C . GLY A 1 147 ? 14.122 3.408 -8.775 1.00 95.62 147 GLY A C 1
ATOM 1105 O O . GLY A 1 147 ? 15.120 3.367 -8.048 1.00 95.62 147 GLY A O 1
ATOM 1106 N N . SER A 1 148 ? 14.135 3.927 -10.002 1.00 96.06 148 SER A N 1
ATOM 1107 C CA . SER A 1 148 ? 15.289 4.619 -10.593 1.00 96.06 148 SER A CA 1
ATOM 1108 C C . SER A 1 148 ? 15.122 6.131 -10.653 1.00 96.06 148 SER A C 1
ATOM 1110 O O . SER A 1 148 ? 16.118 6.832 -10.847 1.00 96.06 148 SER A O 1
ATOM 1112 N N . ILE A 1 149 ? 13.906 6.659 -10.479 1.00 96.62 149 ILE A N 1
ATOM 1113 C CA . ILE A 1 149 ? 13.679 8.100 -10.559 1.00 96.62 149 ILE A CA 1
ATOM 1114 C C . ILE A 1 149 ? 13.804 8.714 -9.171 1.00 96.62 149 ILE A C 1
ATOM 1116 O O . ILE A 1 149 ? 13.021 8.411 -8.271 1.00 96.62 149 ILE A O 1
ATOM 1120 N N . ALA A 1 150 ? 14.783 9.603 -9.018 1.00 97.50 150 ALA A N 1
ATOM 1121 C CA . ALA A 1 150 ? 14.930 10.427 -7.829 1.00 97.50 150 ALA A CA 1
ATOM 1122 C C . ALA A 1 150 ? 13.888 11.562 -7.818 1.00 97.50 150 ALA A C 1
ATOM 1124 O O . ALA A 1 150 ? 13.566 12.153 -8.854 1.00 97.50 150 ALA A O 1
ATOM 1125 N N . GLY A 1 151 ? 13.369 11.891 -6.639 1.00 96.31 151 GLY A N 1
ATOM 1126 C CA . GLY A 1 151 ? 12.457 13.007 -6.435 1.00 96.31 151 GLY A CA 1
ATOM 1127 C C . GLY A 1 151 ? 13.101 14.339 -6.819 1.00 96.31 151 GLY A C 1
ATOM 1128 O O . GLY A 1 151 ? 14.254 14.610 -6.495 1.00 96.31 151 GLY A O 1
ATOM 1129 N N . TYR A 1 152 ? 12.335 15.200 -7.494 1.00 96.12 152 TYR A N 1
ATOM 1130 C CA . TYR A 1 152 ? 12.823 16.522 -7.900 1.00 96.12 152 TYR A CA 1
ATOM 1131 C C . TYR A 1 152 ? 13.124 17.425 -6.695 1.00 96.12 152 TYR A C 1
ATOM 1133 O O . TYR A 1 152 ? 14.157 18.088 -6.656 1.00 96.12 152 TYR A O 1
ATOM 1141 N N . ALA A 1 153 ? 12.219 17.450 -5.711 1.00 95.50 153 ALA A N 1
ATOM 1142 C CA . ALA A 1 153 ? 12.379 18.251 -4.497 1.00 95.50 153 ALA A CA 1
ATOM 1143 C C . ALA A 1 153 ? 13.261 17.563 -3.440 1.00 95.50 153 ALA A C 1
ATOM 1145 O O . ALA A 1 153 ? 13.944 18.241 -2.678 1.00 95.50 153 ALA A O 1
ATOM 1146 N N . ASP A 1 154 ? 13.243 16.228 -3.403 1.00 94.88 154 ASP A N 1
ATOM 1147 C CA . ASP A 1 154 ? 14.017 15.404 -2.476 1.00 94.88 154 ASP A CA 1
ATOM 1148 C C . ASP A 1 154 ? 14.673 14.250 -3.255 1.00 94.88 154 ASP A C 1
ATOM 1150 O O . ASP A 1 154 ? 13.991 13.279 -3.595 1.00 94.88 154 ASP A O 1
ATOM 1154 N N . PRO A 1 155 ? 15.985 14.324 -3.544 1.00 95.75 155 PRO A N 1
ATOM 1155 C CA . PRO A 1 155 ? 16.675 13.300 -4.321 1.00 95.75 155 PRO A CA 1
ATOM 1156 C C . PRO A 1 155 ? 16.884 11.989 -3.546 1.00 95.75 155 PRO A C 1
ATOM 1158 O O . PRO A 1 155 ? 17.372 11.022 -4.124 1.00 95.75 155 PRO A O 1
ATOM 1161 N N . THR A 1 156 ? 16.551 11.942 -2.249 1.00 94.50 156 THR A N 1
ATOM 1162 C CA . THR A 1 156 ? 16.561 10.702 -1.455 1.00 94.50 156 THR A CA 1
ATOM 1163 C C . THR A 1 156 ? 15.285 9.885 -1.633 1.00 94.50 156 THR A C 1
ATOM 1165 O O . THR A 1 156 ? 15.239 8.712 -1.262 1.00 94.50 156 THR A O 1
ATOM 1168 N N . VAL A 1 157 ? 14.252 10.489 -2.222 1.00 96.75 157 VAL A N 1
ATOM 1169 C CA . VAL A 1 157 ? 13.014 9.809 -2.574 1.00 96.75 157 VAL A CA 1
ATOM 1170 C C . VAL A 1 157 ? 13.182 9.115 -3.918 1.00 96.75 157 VAL A C 1
ATOM 1172 O O . VAL A 1 157 ? 13.561 9.758 -4.891 1.00 96.75 157 VAL A O 1
ATOM 1175 N N . PHE A 1 158 ? 12.847 7.829 -3.986 1.00 97.69 158 PHE A N 1
ATOM 1176 C CA . PHE A 1 158 ? 12.901 7.040 -5.214 1.00 97.69 158 PHE A CA 1
ATOM 1177 C C . PHE A 1 158 ? 11.520 6.491 -5.555 1.00 97.69 158 PHE A C 1
ATOM 1179 O O . PHE A 1 158 ? 10.822 5.968 -4.684 1.00 97.69 158 PHE A O 1
ATOM 1186 N N . TYR A 1 159 ? 11.139 6.577 -6.824 1.00 96.50 159 TYR A N 1
ATOM 1187 C CA . TYR A 1 159 ? 9.922 5.972 -7.359 1.00 96.50 159 TYR A CA 1
ATOM 1188 C C . TYR A 1 159 ? 10.208 5.266 -8.683 1.00 96.50 159 TYR A C 1
ATOM 1190 O O . TYR A 1 159 ? 11.233 5.500 -9.334 1.00 96.50 159 TYR A O 1
ATOM 1198 N N . THR A 1 160 ? 9.319 4.343 -9.042 1.00 95.69 160 THR A N 1
ATOM 1199 C CA . THR A 1 160 ? 9.409 3.613 -10.307 1.00 95.69 160 THR A CA 1
ATOM 1200 C C . THR A 1 160 ? 9.230 4.560 -11.489 1.00 95.69 160 THR A C 1
ATOM 1202 O O . THR A 1 160 ? 8.410 5.477 -11.452 1.00 95.69 160 THR A O 1
ATOM 1205 N N . SER A 1 161 ? 10.007 4.332 -12.541 1.00 93.50 161 SER A N 1
ATOM 1206 C CA . SER A 1 161 ? 9.854 5.028 -13.815 1.00 93.50 161 SER A CA 1
ATOM 1207 C C . SER A 1 161 ? 8.674 4.532 -14.646 1.00 93.50 161 SER A C 1
ATOM 1209 O O . SER A 1 161 ? 8.338 5.182 -15.636 1.00 93.50 161 SER A O 1
ATOM 1211 N N . GLY A 1 162 ? 8.105 3.367 -14.308 1.00 86.75 162 GLY A N 1
ATOM 1212 C CA . GLY A 1 162 ? 7.115 2.675 -15.141 1.00 86.75 162 GLY A CA 1
ATOM 1213 C C . GLY A 1 162 ? 7.646 2.189 -16.493 1.00 86.75 162 GLY A C 1
ATOM 1214 O O . GLY A 1 162 ? 6.930 1.575 -17.278 1.00 86.75 162 GLY A O 1
ATOM 1215 N N . GLY A 1 163 ? 8.918 2.460 -16.790 1.00 82.56 163 GLY A N 1
ATOM 1216 C CA . GLY A 1 163 ? 9.578 2.125 -18.041 1.00 82.56 163 GLY A CA 1
ATOM 1217 C C . GLY A 1 163 ? 10.776 1.207 -17.832 1.00 82.56 163 GLY A C 1
ATOM 1218 O O . GLY A 1 163 ? 11.123 0.827 -16.718 1.00 82.56 163 GLY A O 1
ATOM 1219 N N . ASN A 1 164 ? 11.439 0.854 -18.938 1.00 66.06 164 ASN A N 1
ATOM 1220 C CA . ASN A 1 164 ? 12.765 0.219 -18.945 1.00 66.06 164 ASN A CA 1
ATOM 1221 C C . ASN A 1 164 ? 12.921 -0.985 -17.990 1.00 66.06 164 ASN A C 1
ATOM 1223 O O . ASN A 1 164 ? 13.953 -1.127 -17.338 1.00 66.06 164 ASN A O 1
ATOM 1227 N N . ALA A 1 165 ? 11.921 -1.872 -17.959 1.00 82.56 165 ALA A N 1
ATOM 1228 C CA . ALA A 1 165 ? 11.890 -3.094 -17.145 1.00 82.56 165 ALA A CA 1
ATOM 1229 C C . ALA A 1 165 ? 11.691 -2.906 -15.627 1.00 82.56 165 ALA A C 1
ATOM 1231 O O . ALA A 1 165 ? 11.880 -3.860 -14.870 1.00 82.56 165 ALA A O 1
ATOM 1232 N N . GLU A 1 166 ? 11.256 -1.730 -15.173 1.00 92.75 166 GLU A N 1
ATOM 1233 C CA . GLU A 1 166 ? 10.766 -1.550 -13.805 1.00 92.75 166 GLU A CA 1
ATOM 1234 C C . GLU A 1 166 ? 9.268 -1.857 -13.724 1.00 92.75 166 GLU A C 1
ATOM 1236 O O . GLU A 1 166 ? 8.493 -1.291 -14.495 1.00 92.75 166 GLU A O 1
ATOM 1241 N N . PRO A 1 167 ? 8.828 -2.736 -12.808 1.00 93.62 167 PRO A N 1
ATOM 1242 C CA . PRO A 1 167 ? 7.412 -3.007 -12.662 1.00 93.62 167 PRO A CA 1
ATOM 1243 C C . PRO A 1 167 ? 6.731 -1.848 -11.930 1.00 93.62 167 PRO A C 1
ATOM 1245 O O . PRO A 1 167 ? 7.238 -1.360 -10.916 1.00 93.62 167 PRO A O 1
ATOM 1248 N N . GLU A 1 168 ? 5.557 -1.462 -12.422 1.00 95.44 168 GLU A N 1
ATOM 1249 C CA . GLU A 1 168 ? 4.695 -0.436 -11.839 1.00 95.44 168 GLU A CA 1
ATOM 1250 C C . GLU A 1 168 ? 3.263 -0.946 -11.641 1.00 95.44 168 GLU A C 1
ATOM 1252 O O . GLU A 1 168 ? 2.817 -1.891 -12.295 1.00 95.44 168 GLU A O 1
ATOM 1257 N N . LEU A 1 169 ? 2.535 -0.299 -10.731 1.00 95.94 169 LEU A N 1
ATOM 1258 C CA . LEU A 1 169 ? 1.117 -0.557 -10.507 1.00 95.94 169 LEU A CA 1
ATOM 1259 C C . LEU A 1 169 ? 0.283 0.393 -11.379 1.00 95.94 169 LEU A C 1
ATOM 1261 O O . LEU A 1 169 ? 0.172 1.576 -11.066 1.00 95.94 169 LEU A O 1
ATOM 1265 N N . LEU A 1 170 ? -0.319 -0.131 -12.451 1.00 94.38 170 LEU A N 1
ATOM 1266 C CA . LEU A 1 170 ? -1.000 0.668 -13.485 1.00 94.38 170 LEU A CA 1
ATOM 1267 C C . LEU A 1 170 ? -2.313 1.333 -13.028 1.00 94.38 170 LEU A C 1
ATOM 1269 O O . LEU A 1 170 ? -2.766 2.290 -13.649 1.00 94.38 170 L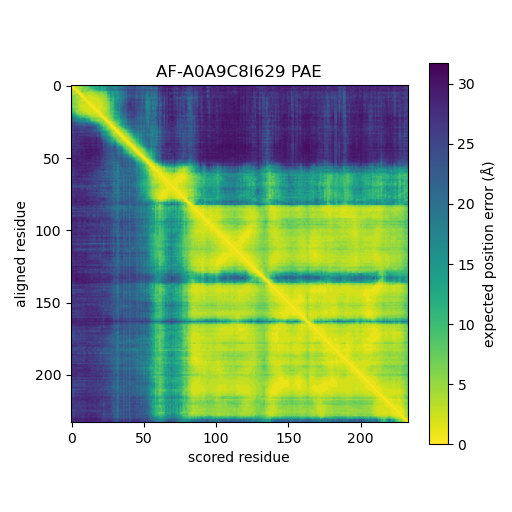EU A O 1
ATOM 1273 N N . ASN A 1 171 ? -2.939 0.832 -11.964 1.00 92.62 171 ASN A N 1
ATOM 1274 C CA . ASN A 1 171 ? -4.237 1.287 -11.451 1.00 92.62 171 ASN A CA 1
ATOM 1275 C C . ASN A 1 171 ? -4.182 1.603 -9.947 1.00 92.62 171 ASN A C 1
ATOM 1277 O O . ASN A 1 171 ? -5.093 1.245 -9.191 1.00 92.62 171 ASN A O 1
ATOM 1281 N N . ALA A 1 172 ? -3.086 2.225 -9.509 1.00 95.56 172 ALA A N 1
ATOM 1282 C CA . ALA A 1 172 ? -2.906 2.622 -8.119 1.00 95.56 172 ALA A CA 1
ATOM 1283 C C . ALA A 1 172 ? -4.003 3.608 -7.674 1.00 95.56 172 ALA A C 1
ATOM 1285 O O . ALA A 1 172 ? -4.285 4.578 -8.374 1.00 95.56 172 ALA A O 1
ATOM 1286 N N . ASP A 1 173 ? -4.571 3.393 -6.485 1.00 93.94 173 ASP A N 1
ATOM 1287 C CA . ASP A 1 173 ? -5.520 4.336 -5.864 1.00 93.94 173 ASP A CA 1
ATOM 1288 C C . ASP A 1 173 ? -4.808 5.560 -5.272 1.00 93.94 173 ASP A C 1
ATOM 1290 O O . ASP A 1 173 ? -5.413 6.582 -4.955 1.00 93.94 173 ASP A O 1
ATOM 1294 N N . GLY A 1 174 ? -3.490 5.455 -5.136 1.00 93.81 174 GLY A N 1
ATOM 1295 C CA . GLY A 1 174 ? -2.604 6.528 -4.745 1.00 93.81 174 GLY A CA 1
ATOM 1296 C C . GLY A 1 174 ? -1.191 6.010 -4.531 1.00 93.81 174 GLY A C 1
ATOM 1297 O O . GLY A 1 174 ? -0.869 4.851 -4.807 1.00 93.81 174 GLY A O 1
ATOM 1298 N N . TYR A 1 175 ? -0.347 6.884 -3.993 1.00 95.19 175 TYR A N 1
ATOM 1299 C CA . TYR A 1 175 ? 1.032 6.562 -3.655 1.00 95.19 175 TYR A CA 1
ATOM 1300 C C . TYR A 1 175 ? 1.290 6.780 -2.171 1.00 95.19 175 TYR A C 1
ATOM 1302 O O . TYR A 1 175 ? 0.715 7.667 -1.538 1.00 95.19 175 TYR A O 1
ATOM 1310 N N . THR A 1 176 ? 2.164 5.960 -1.600 1.00 94.69 176 THR A N 1
ATOM 1311 C CA . THR A 1 176 ? 2.539 6.063 -0.198 1.00 94.69 176 THR A CA 1
ATOM 1312 C C . THR A 1 176 ? 4.035 5.894 -0.005 1.00 94.69 176 THR A C 1
ATOM 1314 O O . THR A 1 176 ? 4.682 5.090 -0.676 1.00 94.69 176 THR A O 1
ATOM 1317 N N . ARG A 1 177 ? 4.574 6.662 0.945 1.00 95.31 177 ARG A N 1
ATOM 1318 C CA . ARG A 1 177 ? 5.932 6.491 1.467 1.00 95.31 177 ARG A CA 1
ATOM 1319 C C . ARG A 1 177 ? 5.972 5.531 2.658 1.00 95.31 177 ARG A C 1
ATOM 1321 O O . ARG A 1 177 ? 7.035 5.081 3.060 1.00 95.31 177 ARG A O 1
ATOM 1328 N N . TRP A 1 178 ? 4.823 5.201 3.240 1.00 94.25 178 TRP A N 1
ATOM 1329 C CA . TRP A 1 178 ? 4.767 4.439 4.482 1.00 94.25 178 TRP A CA 1
ATOM 1330 C C . TRP A 1 178 ? 5.210 2.986 4.303 1.00 94.25 178 TRP A C 1
ATOM 1332 O O . TRP A 1 178 ? 4.831 2.319 3.342 1.00 94.25 178 TRP A O 1
ATOM 1342 N N . MET A 1 179 ? 5.977 2.493 5.279 1.00 94.19 179 MET A N 1
ATOM 1343 C CA . MET A 1 179 ? 6.458 1.109 5.377 1.00 94.19 179 MET A CA 1
ATOM 1344 C C . MET A 1 179 ? 7.349 0.641 4.215 1.00 94.19 179 MET A C 1
ATOM 1346 O O . MET A 1 179 ? 7.495 -0.565 4.019 1.00 94.19 179 MET A O 1
ATOM 1350 N N . ASN A 1 180 ? 7.971 1.554 3.458 1.00 96.19 180 ASN A N 1
ATOM 1351 C CA . ASN A 1 180 ? 8.966 1.170 2.453 1.00 96.19 180 ASN A CA 1
ATOM 1352 C C . ASN A 1 180 ? 10.219 0.558 3.110 1.00 96.19 180 ASN A C 1
ATOM 1354 O O . ASN A 1 180 ? 10.602 0.926 4.222 1.00 96.19 180 ASN A O 1
ATOM 1358 N N . ALA A 1 181 ? 10.875 -0.373 2.415 1.00 96.12 181 ALA A N 1
ATOM 1359 C CA . ALA A 1 181 ? 11.988 -1.134 2.983 1.00 96.12 181 ALA A CA 1
ATOM 1360 C C . ALA A 1 181 ? 13.242 -0.289 3.271 1.00 96.12 181 ALA A C 1
ATOM 1362 O O . ALA A 1 181 ? 13.998 -0.622 4.183 1.00 96.12 181 ALA A O 1
ATOM 1363 N N . SER A 1 182 ? 13.459 0.793 2.519 1.00 96.00 182 SER A N 1
ATOM 1364 C CA . SER A 1 182 ? 14.636 1.657 2.658 1.00 96.00 182 SER A CA 1
ATOM 1365 C C . SER A 1 182 ? 14.596 2.527 3.915 1.00 96.00 182 SER A C 1
ATOM 1367 O O . SER A 1 182 ? 15.635 2.756 4.529 1.00 96.00 182 SER A O 1
ATOM 1369 N N . GLU A 1 183 ? 13.415 2.994 4.317 1.00 96.12 183 GLU A N 1
ATOM 1370 C CA . GLU A 1 183 ? 13.251 3.927 5.439 1.00 96.12 183 GLU A CA 1
ATOM 1371 C C . GLU A 1 183 ? 12.765 3.230 6.713 1.00 96.12 183 GLU A C 1
ATOM 1373 O O . GLU A 1 183 ? 13.174 3.590 7.815 1.00 96.12 183 GLU A O 1
ATOM 1378 N N . PHE A 1 184 ? 11.947 2.183 6.582 1.00 96.38 184 PHE A N 1
ATOM 1379 C CA . PHE A 1 184 ? 11.332 1.478 7.707 1.00 96.38 184 PHE A CA 1
ATOM 1380 C C . PHE A 1 184 ? 12.083 0.178 8.023 1.00 96.38 184 PHE A C 1
ATOM 1382 O O . PHE A 1 184 ? 11.510 -0.904 8.073 1.00 96.38 184 PHE A O 1
ATOM 1389 N N . THR A 1 185 ? 13.393 0.268 8.241 1.00 95.50 185 THR A N 1
ATOM 1390 C CA . THR A 1 185 ? 14.300 -0.899 8.299 1.00 95.50 185 THR A CA 1
ATOM 1391 C C . THR A 1 185 ? 14.075 -1.855 9.479 1.00 95.50 185 THR A C 1
ATOM 1393 O O . THR A 1 185 ? 14.552 -2.991 9.460 1.00 95.50 185 THR A O 1
ATOM 1396 N N . GLN A 1 186 ? 13.349 -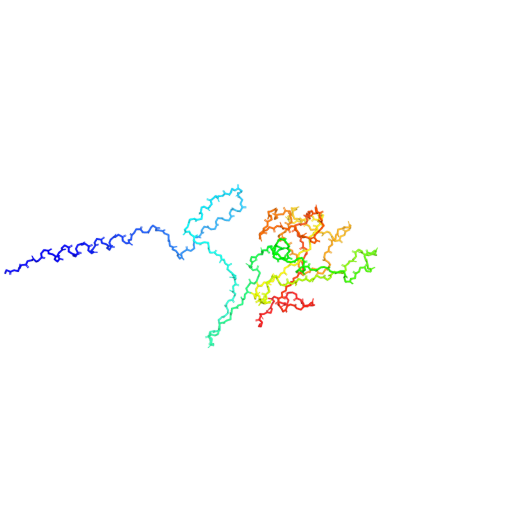1.429 10.515 1.00 94.25 186 GLN A N 1
ATOM 1397 C CA . GLN A 1 186 ? 13.063 -2.249 11.691 1.00 94.25 186 GLN A CA 1
ATOM 1398 C C . GLN A 1 186 ? 11.727 -2.969 11.537 1.00 94.25 186 GLN A C 1
ATOM 1400 O O . GLN A 1 186 ? 10.688 -2.330 11.581 1.00 94.25 186 GLN A O 1
ATOM 1405 N N . SER A 1 187 ? 11.731 -4.297 11.421 1.00 92.56 187 SER A N 1
ATOM 1406 C CA . SER A 1 187 ? 10.494 -5.085 11.319 1.00 92.56 187 SER A CA 1
ATOM 1407 C C . SER A 1 187 ? 9.592 -4.930 12.549 1.00 92.56 187 SER A C 1
ATOM 1409 O O . SER A 1 187 ? 10.046 -5.030 13.688 1.00 92.56 187 SER A O 1
ATOM 1411 N N . GLY A 1 188 ? 8.285 -4.758 12.340 1.00 90.19 188 GLY A N 1
ATOM 1412 C CA . GLY A 1 188 ? 7.328 -4.520 13.418 1.00 90.19 188 GLY A CA 1
ATOM 1413 C C . GLY A 1 188 ? 6.105 -3.742 12.950 1.00 90.19 188 GLY A C 1
ATOM 1414 O O . GLY A 1 188 ? 5.924 -3.528 11.759 1.00 90.19 188 GLY A O 1
ATOM 1415 N N . LEU A 1 189 ? 5.274 -3.306 13.901 1.00 89.75 189 LEU A N 1
ATOM 1416 C CA . LEU A 1 189 ? 4.047 -2.546 13.618 1.00 89.75 189 LEU A CA 1
ATOM 1417 C C . LEU A 1 189 ? 4.313 -1.210 12.917 1.00 89.75 189 LEU A C 1
ATOM 1419 O O 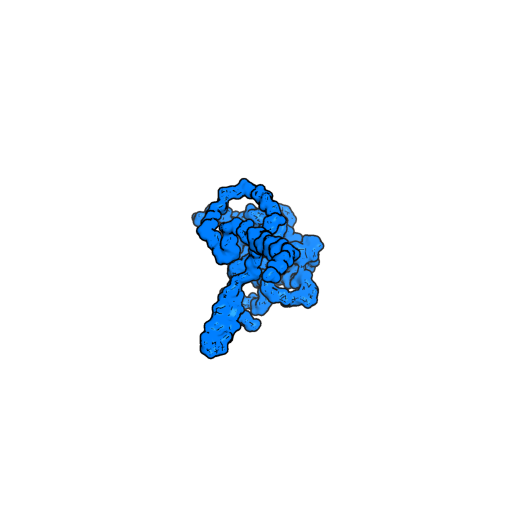. LEU A 1 189 ? 3.463 -0.739 12.177 1.00 89.75 189 LEU A O 1
ATOM 1423 N N . GLN A 1 190 ? 5.472 -0.596 13.142 1.00 91.75 190 GLN A N 1
ATOM 1424 C CA . GLN A 1 190 ? 5.858 0.680 12.527 1.00 91.75 190 GLN A CA 1
ATOM 1425 C C . GLN A 1 190 ? 6.979 0.491 11.500 1.00 91.75 190 GLN A C 1
ATOM 1427 O O . GLN A 1 190 ? 7.772 1.392 11.274 1.00 91.75 190 GLN A O 1
ATOM 1432 N N . GLY A 1 191 ? 7.103 -0.717 10.958 1.00 94.12 191 GLY A N 1
ATOM 1433 C CA . GLY A 1 191 ? 8.268 -1.175 10.223 1.00 94.12 191 GLY A CA 1
ATOM 1434 C C . GLY A 1 191 ? 7.938 -1.808 8.888 1.00 94.12 191 GLY A C 1
ATOM 1435 O O . GLY A 1 191 ? 6.830 -2.297 8.691 1.00 94.12 191 GLY A O 1
ATOM 1436 N N . TYR A 1 192 ? 8.921 -1.926 8.003 1.00 94.69 192 TYR A N 1
ATOM 1437 C CA . TYR A 1 192 ? 8.843 -2.849 6.882 1.00 94.69 192 TYR A CA 1
ATOM 1438 C C . TYR A 1 192 ? 9.030 -4.281 7.392 1.00 94.69 192 TYR A C 1
ATOM 1440 O O . TYR A 1 192 ? 10.001 -4.621 8.069 1.00 94.69 192 TYR A O 1
ATOM 1448 N N . THR A 1 193 ? 8.094 -5.151 7.032 1.00 93.44 193 THR A N 1
ATOM 1449 C CA . THR A 1 193 ? 8.189 -6.590 7.273 1.00 93.44 193 THR A CA 1
ATOM 1450 C C . THR A 1 193 ? 8.054 -7.288 5.934 1.00 93.44 193 THR A C 1
ATOM 1452 O O . THR A 1 193 ? 7.003 -7.199 5.295 1.00 93.44 193 THR A O 1
ATOM 1455 N N . HIS A 1 194 ? 9.114 -7.989 5.529 1.00 92.56 194 HIS A N 1
ATOM 1456 C CA . HIS A 1 194 ? 9.123 -8.770 4.299 1.00 92.56 194 HIS A CA 1
ATOM 1457 C C . HIS A 1 194 ? 7.990 -9.802 4.316 1.00 92.56 194 HIS A C 1
ATOM 1459 O O . HIS A 1 194 ? 7.868 -10.588 5.258 1.00 92.56 194 HIS A O 1
ATOM 1465 N N . GLY A 1 195 ? 7.146 -9.766 3.287 1.00 89.06 195 GLY A N 1
ATOM 1466 C CA . GLY A 1 195 ? 6.007 -10.665 3.167 1.00 89.06 195 GLY A CA 1
ATOM 1467 C C . GLY A 1 195 ? 6.412 -12.042 2.643 1.00 89.06 195 GLY A C 1
ATOM 1468 O O . GLY A 1 195 ? 7.253 -12.162 1.761 1.00 89.06 195 GLY A O 1
ATOM 1469 N N . SER A 1 196 ? 5.743 -13.085 3.120 1.00 89.38 196 SER A N 1
ATOM 1470 C CA . SER A 1 196 ? 5.892 -14.480 2.677 1.00 89.38 196 SER A CA 1
ATOM 1471 C C . SER A 1 196 ? 5.520 -14.728 1.208 1.00 89.38 196 SER A C 1
ATOM 1473 O O . SER A 1 196 ? 5.921 -15.742 0.645 1.00 89.38 196 SER A O 1
ATOM 1475 N N . LYS A 1 197 ? 4.756 -13.819 0.587 1.00 88.75 197 LYS A N 1
ATOM 1476 C CA . LYS A 1 197 ? 4.420 -13.839 -0.849 1.00 88.75 197 LYS A CA 1
ATOM 1477 C C . LYS A 1 197 ? 5.381 -13.002 -1.707 1.00 88.75 197 LYS A C 1
ATOM 1479 O O . LYS A 1 197 ? 5.208 -12.944 -2.919 1.00 88.75 197 LYS A O 1
ATOM 1484 N N . GLY A 1 198 ? 6.352 -12.330 -1.086 1.00 89.69 198 GLY A N 1
ATOM 1485 C CA . GLY A 1 198 ? 7.375 -11.560 -1.786 1.00 89.69 198 GLY A CA 1
ATOM 1486 C C . GLY A 1 198 ? 8.448 -12.450 -2.413 1.00 89.69 198 GLY A C 1
ATOM 1487 O O . GLY A 1 198 ? 8.537 -13.646 -2.136 1.00 89.69 198 GLY A O 1
ATOM 1488 N N . ILE A 1 199 ? 9.289 -11.849 -3.256 1.00 92.62 199 ILE A N 1
ATOM 1489 C CA . ILE A 1 199 ? 10.459 -12.523 -3.829 1.00 92.62 199 ILE A CA 1
ATOM 1490 C C . ILE A 1 199 ? 11.493 -12.732 -2.705 1.00 92.62 199 ILE A C 1
ATOM 1492 O O . ILE A 1 199 ? 11.948 -11.742 -2.126 1.00 92.62 199 ILE A O 1
ATOM 1496 N N . PRO A 1 200 ? 11.907 -13.975 -2.388 1.00 93.00 200 PRO A N 1
ATOM 1497 C CA . PRO A 1 200 ? 12.855 -14.220 -1.305 1.00 93.00 200 PRO A CA 1
ATOM 1498 C C . PRO A 1 200 ? 14.174 -13.467 -1.505 1.00 93.00 200 PRO A C 1
ATOM 1500 O O . PRO A 1 200 ? 14.807 -13.573 -2.554 1.00 93.00 200 PRO A O 1
ATOM 1503 N N . GLY A 1 201 ? 14.599 -12.716 -0.487 1.00 92.31 201 GLY A N 1
ATOM 1504 C CA . GLY A 1 201 ? 15.849 -11.945 -0.518 1.00 92.31 201 GLY A CA 1
ATOM 1505 C C . GLY A 1 201 ? 15.794 -10.656 -1.346 1.00 92.31 201 GLY A C 1
ATOM 1506 O O . GLY A 1 201 ? 16.807 -9.968 -1.450 1.00 92.31 201 GLY A O 1
ATOM 1507 N N . PHE A 1 202 ? 14.637 -10.308 -1.913 1.00 94.81 202 PHE A N 1
ATOM 1508 C CA . PHE A 1 202 ? 14.438 -9.027 -2.581 1.00 94.81 202 PHE A CA 1
ATOM 1509 C C . PHE A 1 202 ? 14.129 -7.923 -1.563 1.00 94.81 202 PHE A C 1
ATOM 1511 O O . PHE A 1 202 ? 13.163 -8.020 -0.801 1.00 94.81 202 PHE A O 1
ATOM 1518 N N . THR A 1 203 ? 14.929 -6.858 -1.599 1.00 96.06 203 THR A N 1
ATOM 1519 C CA . THR A 1 203 ? 14.710 -5.633 -0.822 1.00 96.06 203 THR A CA 1
ATOM 1520 C C . THR A 1 203 ? 14.458 -4.484 -1.800 1.00 96.06 203 THR A C 1
ATOM 1522 O O . THR A 1 203 ? 15.406 -4.061 -2.464 1.00 96.06 203 THR A O 1
ATOM 1525 N N . PRO A 1 204 ? 13.214 -3.988 -1.913 1.00 96.19 204 PRO A N 1
ATOM 1526 C CA . PRO A 1 204 ? 12.889 -2.878 -2.804 1.00 96.19 204 PRO A CA 1
ATOM 1527 C C . PRO A 1 204 ? 13.593 -1.590 -2.355 1.00 96.19 204 PRO A C 1
ATOM 1529 O O . PRO A 1 204 ? 13.702 -1.342 -1.154 1.00 96.19 204 PRO A O 1
ATOM 1532 N N . ASN A 1 205 ? 14.050 -0.767 -3.303 1.00 97.06 205 ASN A N 1
ATOM 1533 C CA . ASN A 1 205 ? 14.653 0.542 -3.008 1.00 97.06 205 ASN A CA 1
ATOM 1534 C C . ASN A 1 205 ? 13.718 1.743 -3.256 1.00 97.06 205 ASN A C 1
ATOM 1536 O O . ASN A 1 205 ? 14.098 2.866 -2.929 1.00 97.06 205 ASN A O 1
ATOM 1540 N N . ALA A 1 206 ? 12.528 1.546 -3.842 1.00 97.56 206 ALA A N 1
ATOM 1541 C CA . ALA A 1 206 ? 11.578 2.639 -4.016 1.00 97.56 206 ALA A CA 1
ATOM 1542 C C . ALA A 1 206 ? 11.029 3.072 -2.652 1.00 97.56 206 ALA A C 1
ATOM 1544 O O . ALA A 1 206 ? 10.500 2.258 -1.887 1.00 97.56 206 ALA A O 1
ATOM 1545 N N . THR A 1 207 ? 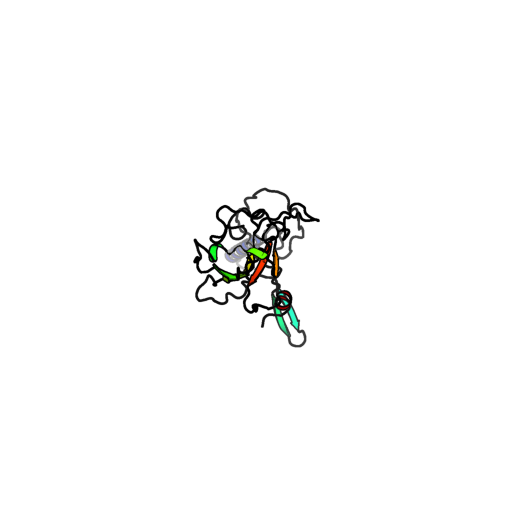11.115 4.367 -2.359 1.00 97.81 207 THR A N 1
ATOM 1546 C CA . THR A 1 207 ? 10.545 4.937 -1.137 1.00 97.81 207 THR A CA 1
ATOM 1547 C C . THR A 1 207 ? 9.096 5.352 -1.336 1.00 97.81 207 THR A C 1
ATOM 1549 O O . THR A 1 207 ? 8.329 5.273 -0.385 1.00 97.81 207 THR A O 1
ATOM 1552 N N . ILE A 1 208 ? 8.684 5.701 -2.560 1.00 97.12 208 ILE A N 1
ATOM 1553 C CA . ILE A 1 208 ? 7.283 5.939 -2.926 1.00 97.12 208 ILE A CA 1
ATOM 1554 C C . ILE A 1 208 ? 6.767 4.769 -3.757 1.00 97.12 208 ILE A C 1
ATOM 1556 O O . ILE A 1 208 ? 7.324 4.433 -4.800 1.00 97.12 208 ILE A O 1
ATOM 1560 N N . ASN A 1 209 ? 5.666 4.180 -3.300 1.00 97.44 209 ASN A N 1
ATOM 1561 C CA . ASN A 1 209 ? 5.083 2.979 -3.882 1.00 97.44 209 ASN A CA 1
ATOM 1562 C C . ASN A 1 209 ? 3.583 3.174 -4.123 1.00 97.44 209 ASN A C 1
ATOM 1564 O O . ASN A 1 209 ? 2.897 3.802 -3.312 1.00 97.44 209 ASN A O 1
ATOM 1568 N N . GLY A 1 210 ? 3.079 2.644 -5.238 1.00 96.88 210 GLY A N 1
ATOM 1569 C CA . GLY A 1 210 ? 1.644 2.626 -5.523 1.00 96.88 210 GLY A CA 1
ATOM 1570 C C . GLY A 1 210 ? 0.914 1.667 -4.583 1.00 96.88 210 GLY A C 1
ATOM 1571 O O . GLY A 1 210 ? 1.482 0.656 -4.162 1.00 96.88 210 GLY A O 1
ATOM 1572 N N . TYR A 1 211 ? -0.339 1.963 -4.247 1.00 95.56 211 TYR A N 1
ATOM 1573 C CA . TYR A 1 211 ? -1.162 1.073 -3.428 1.00 95.56 211 TYR A CA 1
ATOM 1574 C C . TYR A 1 211 ? -2.566 0.877 -4.000 1.00 95.56 211 TYR A C 1
ATOM 1576 O O . TYR A 1 211 ? -3.061 1.706 -4.764 1.00 95.56 211 TYR A O 1
ATOM 1584 N N . LYS A 1 212 ? -3.205 -0.221 -3.587 1.00 93.56 212 LYS A N 1
ATOM 1585 C CA . LYS A 1 212 ? -4.654 -0.427 -3.678 1.00 93.56 212 LYS A CA 1
ATOM 1586 C C . LYS A 1 212 ? -5.284 -0.325 -2.296 1.00 93.56 212 LYS A C 1
ATOM 1588 O O . LYS A 1 212 ? -4.696 -0.806 -1.323 1.00 93.56 212 LYS A O 1
ATOM 1593 N N . TYR A 1 213 ? -6.431 0.332 -2.207 1.00 91.44 213 TYR A N 1
ATOM 1594 C CA . TYR A 1 213 ? -7.157 0.550 -0.962 1.00 91.44 213 TYR A CA 1
ATOM 1595 C C . TYR A 1 213 ? -8.284 -0.471 -0.812 1.00 91.44 213 TYR A C 1
ATOM 1597 O O . TYR A 1 213 ? -8.988 -0.775 -1.770 1.00 91.44 213 TYR A O 1
ATOM 1605 N N . PHE A 1 214 ? -8.450 -0.999 0.394 1.00 88.38 214 PHE A N 1
ATOM 1606 C CA . PHE A 1 214 ? -9.478 -1.971 0.736 1.00 88.38 214 PHE A CA 1
ATOM 1607 C C . PHE A 1 214 ? -10.176 -1.486 1.998 1.00 88.38 214 PHE A C 1
ATOM 1609 O O . PHE A 1 214 ? -9.546 -1.360 3.046 1.00 88.38 214 PHE A O 1
ATOM 1616 N N . ALA A 1 215 ? -11.469 -1.215 1.895 1.00 85.69 215 ALA A N 1
ATOM 1617 C CA . ALA A 1 215 ? -12.272 -0.706 2.993 1.00 85.69 215 ALA A CA 1
ATOM 1618 C C . ALA A 1 215 ? -13.659 -1.345 2.972 1.00 85.69 215 ALA A C 1
ATOM 1620 O O . ALA A 1 215 ? -14.132 -1.822 1.937 1.00 85.69 215 ALA A O 1
ATOM 1621 N N . GLU A 1 216 ? -14.320 -1.344 4.125 1.00 80.25 216 GLU A N 1
ATOM 1622 C CA . GLU A 1 216 ? -15.732 -1.705 4.190 1.00 80.25 216 GLU A CA 1
ATOM 1623 C C . GLU A 1 216 ? -16.549 -0.690 3.374 1.00 80.25 216 GLU A C 1
ATOM 1625 O O . GLU A 1 216 ? -16.334 0.517 3.480 1.00 80.25 216 GLU A O 1
ATOM 1630 N N . ASN A 1 217 ? -17.484 -1.191 2.564 1.00 82.44 217 ASN A N 1
ATOM 1631 C CA . ASN A 1 217 ? -18.340 -0.412 1.662 1.00 82.44 217 ASN A CA 1
ATOM 1632 C C . ASN A 1 217 ? -17.639 0.289 0.487 1.00 82.44 217 ASN A C 1
ATOM 1634 O O . ASN A 1 217 ? -18.319 1.013 -0.227 1.00 82.44 217 ASN A O 1
ATOM 1638 N N . LEU A 1 218 ? -16.346 0.048 0.242 1.00 85.25 218 LEU A N 1
ATOM 1639 C CA . LEU A 1 218 ? -15.700 0.497 -0.993 1.00 85.25 218 LEU A CA 1
ATOM 1640 C C . LEU A 1 218 ? -15.970 -0.515 -2.116 1.00 85.25 218 LEU A C 1
ATOM 1642 O O . LEU A 1 218 ? -15.518 -1.663 -2.058 1.00 85.25 218 LEU A O 1
ATOM 1646 N N . GLY A 1 219 ? -16.724 -0.103 -3.133 1.00 86.25 219 GLY A N 1
ATOM 1647 C CA . GLY A 1 219 ? -16.980 -0.912 -4.324 1.00 86.25 219 GLY A CA 1
ATOM 1648 C C . GLY A 1 219 ? -15.715 -1.161 -5.154 1.00 86.25 219 GLY A C 1
ATOM 1649 O O . GLY A 1 219 ? -14.786 -0.361 -5.152 1.00 86.25 219 GLY A O 1
ATOM 1650 N N . VAL A 1 220 ? -15.693 -2.260 -5.919 1.00 84.56 220 VAL A N 1
ATOM 1651 C CA . VAL A 1 220 ? -14.527 -2.665 -6.741 1.00 84.56 220 VAL A CA 1
ATOM 1652 C C . VAL A 1 220 ? -14.112 -1.587 -7.752 1.00 84.56 220 VAL A C 1
ATOM 1654 O O . VAL A 1 220 ? -12.922 -1.397 -7.991 1.00 84.56 220 VAL A O 1
ATOM 1657 N N . ASP A 1 221 ? -15.091 -0.866 -8.302 1.00 86.44 221 ASP A N 1
ATOM 1658 C CA . ASP A 1 221 ? -14.894 0.208 -9.284 1.00 86.44 221 ASP A CA 1
ATOM 1659 C C . ASP A 1 221 ? -15.176 1.603 -8.695 1.00 86.44 221 ASP A C 1
ATOM 1661 O O . ASP A 1 221 ? -15.322 2.585 -9.429 1.00 86.44 221 ASP A O 1
ATOM 1665 N N . GLU A 1 222 ? -15.322 1.704 -7.372 1.00 87.81 222 GLU A N 1
ATOM 1666 C CA . GLU A 1 222 ? -15.661 2.963 -6.722 1.00 87.81 222 GLU A CA 1
ATOM 1667 C C . GLU A 1 222 ? -14.455 3.905 -6.674 1.00 87.81 222 GLU A C 1
ATOM 1669 O O . GLU A 1 222 ? -13.315 3.512 -6.423 1.00 87.81 222 GLU A O 1
ATOM 1674 N N . ASN A 1 223 ? -14.706 5.190 -6.926 1.00 87.88 223 ASN A N 1
ATOM 1675 C CA . ASN A 1 223 ? -13.661 6.194 -6.862 1.00 87.88 223 ASN A CA 1
ATOM 1676 C C . ASN A 1 223 ? -13.296 6.493 -5.402 1.00 87.88 223 ASN A C 1
ATOM 1678 O O . ASN A 1 223 ? -14.124 6.992 -4.641 1.00 87.88 223 ASN A O 1
ATOM 1682 N N . LEU A 1 224 ? -12.029 6.274 -5.043 1.00 86.88 224 LEU A N 1
ATOM 1683 C CA . LEU A 1 224 ? -11.559 6.464 -3.672 1.00 86.88 224 LEU A CA 1
ATOM 1684 C C . LEU A 1 224 ? -11.729 7.910 -3.162 1.00 86.88 224 LEU A C 1
ATOM 1686 O O . LEU A 1 224 ? -12.024 8.118 -1.988 1.00 86.88 224 LEU A O 1
ATOM 1690 N N . ALA A 1 225 ? -11.594 8.922 -4.026 1.00 85.88 225 ALA A N 1
ATOM 1691 C CA . ALA A 1 225 ? -11.798 10.312 -3.615 1.00 85.88 225 ALA A CA 1
ATOM 1692 C C . ALA A 1 225 ? -13.272 10.595 -3.288 1.00 85.88 225 ALA A C 1
ATOM 1694 O O . ALA A 1 225 ? -13.557 11.304 -2.327 1.00 85.88 225 ALA A O 1
ATOM 1695 N N . THR A 1 226 ? -14.210 10.018 -4.047 1.00 85.62 226 THR A N 1
ATOM 1696 C CA . THR A 1 226 ? -15.646 10.096 -3.735 1.00 85.62 226 THR A CA 1
ATOM 1697 C C . THR A 1 226 ? -15.986 9.336 -2.455 1.00 85.62 226 THR A C 1
ATOM 1699 O O . THR A 1 226 ? -16.746 9.851 -1.634 1.00 85.62 226 THR A O 1
ATOM 1702 N N . PHE A 1 227 ? -15.383 8.163 -2.249 1.00 85.06 227 PHE A N 1
ATOM 1703 C CA . PHE A 1 227 ? -15.554 7.373 -1.029 1.00 85.06 227 PHE A CA 1
ATOM 1704 C C . PHE A 1 227 ? -15.186 8.184 0.222 1.00 85.06 227 PHE A C 1
ATOM 1706 O O . PHE A 1 227 ? -15.978 8.268 1.154 1.00 85.06 227 PHE A O 1
ATOM 1713 N N . PHE A 1 228 ? -14.041 8.876 0.217 1.00 81.00 228 PHE A N 1
ATOM 1714 C CA . PHE A 1 228 ? -13.634 9.717 1.350 1.00 81.00 228 PHE A CA 1
ATOM 1715 C C . PHE A 1 228 ? -14.454 10.999 1.528 1.00 81.00 228 PHE A C 1
ATOM 1717 O O . PHE A 1 228 ? -14.451 11.575 2.612 1.00 81.00 228 PHE A O 1
ATOM 1724 N N . GLN A 1 229 ? -15.146 11.463 0.488 1.00 80.19 229 GLN A N 1
ATOM 1725 C CA . GLN A 1 229 ? -16.020 12.636 0.574 1.00 80.19 229 GLN A CA 1
ATOM 1726 C C . GLN A 1 229 ? -17.419 12.300 1.091 1.00 80.19 229 GLN A C 1
ATOM 1728 O O . GLN A 1 229 ? -18.163 13.209 1.457 1.00 80.19 229 GLN A O 1
ATOM 1733 N N . THR A 1 230 ? -17.794 11.020 1.100 1.00 75.50 230 THR A N 1
ATOM 1734 C CA . THR A 1 230 ? -19.127 10.581 1.507 1.00 75.50 230 THR A CA 1
ATOM 1735 C C . THR A 1 230 ? -19.104 10.236 2.998 1.00 75.50 230 THR A C 1
ATOM 1737 O O . THR A 1 230 ? -18.399 9.303 3.388 1.00 75.50 230 THR A O 1
ATOM 1740 N N . PRO A 1 231 ? -19.848 10.960 3.858 1.00 61.81 231 PRO A N 1
ATOM 1741 C CA . PRO A 1 231 ? -19.986 10.588 5.260 1.00 61.81 231 PRO A CA 1
ATOM 1742 C C . PRO A 1 231 ? -20.557 9.170 5.346 1.00 61.81 231 PRO A C 1
ATOM 1744 O O . PRO A 1 231 ? -21.505 8.837 4.634 1.00 61.81 231 PRO A O 1
ATOM 1747 N N . LEU A 1 232 ? -19.955 8.325 6.181 1.00 59.59 232 LEU A N 1
ATOM 1748 C CA . LEU A 1 232 ? -20.369 6.929 6.335 1.00 59.59 232 LEU A CA 1
ATOM 1749 C C . LEU A 1 232 ? -21.852 6.858 6.720 1.00 59.59 232 LEU A C 1
ATOM 1751 O O . LEU A 1 232 ? -22.257 7.485 7.698 1.00 59.59 232 LEU A O 1
ATOM 1755 N N . HIS A 1 233 ? -22.631 6.081 5.966 1.00 48.03 233 HIS A N 1
ATOM 1756 C CA . HIS A 1 233 ? -23.997 5.700 6.336 1.00 48.03 233 HIS A CA 1
ATOM 1757 C C . HIS A 1 233 ? -24.019 4.679 7.482 1.00 48.03 233 HIS A C 1
ATOM 1759 O O . HIS A 1 233 ? -23.119 3.806 7.533 1.00 48.03 233 HIS A O 1
#

Solvent-accessible surface area (backbone atoms only — not comparable to full-atom values): 15248 Å² total; per-residue (Å²): 139,84,86,80,67,68,69,66,57,58,54,56,56,55,58,55,57,62,64,70,74,74,77,85,78,85,89,69,66,93,84,60,80,77,88,75,82,78,84,71,92,77,72,100,64,90,72,83,74,69,95,69,94,69,81,83,83,76,85,90,72,49,64,52,74,48,72,41,87,88,82,67,50,74,49,76,46,75,42,72,87,80,55,89,80,66,48,56,62,52,45,34,20,70,91,74,19,50,71,75,22,51,40,78,44,82,72,43,58,87,43,33,89,80,74,65,43,67,44,67,46,77,46,77,47,78,74,51,84,97,49,93,70,63,82,90,64,72,44,73,54,67,56,78,34,52,33,82,39,56,35,91,92,43,69,89,38,17,24,52,70,63,45,96,90,36,71,65,67,92,80,45,77,47,74,41,59,77,56,21,51,71,79,19,70,57,65,47,51,83,9,22,63,90,56,94,87,51,66,87,93,66,76,39,58,17,35,42,27,33,23,42,78,46,46,88,92,62,52,98,86,55,56,66,70,60,56,74,70,49,80,85,129

Foldseek 3Di:
DDDDDPVVVVVVVVVVVVVVVPDDDDDDDPPDDPPDPPVPPDDPDPPPPPPPDDDDDDDPFDWDWDADPVVRDIDTFTPLVVDDAWDCLPLCPPPNADVVQWDKDFPDCPCCVPPVDTDIDIHGHDSDPPCNDPPPDKDKDWDFWAFDDADPVGRLAGDHPCDDPTDADPDFLDKDLAQQCQPQVDDGTRHNDDHPPDDPPDHYSHSITGIDMDDPPADPPHRPVVVSVDGDD